Protein AF-A0A5Z9WH76-F1 (afdb_monomer_lite)

Sequence (345 aa):
FTERAANAKYTGLRFVENKIQRGVVRAPIQKGSNYKTIESIENTDFIYQKSNQKVLELGPAGNDGLYRATGFDKETYGYYKPSGEGFYRKQASYPPLSSEAPNTIKYGDRELVLTKEPGSETYRATYSDSGKDSAMTFYRSSDGRFYQASGLKGGGLIRHIDKPYSELREGDAGYDEELLDITDDSPLLEDILASLSEDLYPTSEENVQSIYKKYQSGDAAAGETEVVLCRGTIGPQAENIVSFKTAGGIEGGDVEVLPVSAEIAQEQVRSRRIVPEYTTDLSVADRFSREHYLIIVKVKVRYLTRGSVSESGWVMPKNTPVDPVGIIDRTYGKAENTGQANASK

Organism: NCBI:txid192955

Structure (mmCIF, N/CA/C/O backbone):
data_AF-A0A5Z9WH76-F1
#
_entry.id   AF-A0A5Z9WH76-F1
#
loop_
_atom_site.group_PDB
_atom_site.id
_atom_site.type_symbol
_atom_site.label_atom_id
_atom_site.label_alt_id
_atom_site.label_comp_id
_atom_site.label_asym_id
_atom_site.label_entity_id
_atom_site.label_seq_id
_atom_site.pdbx_PDB_ins_code
_atom_site.Cartn_x
_atom_site.Cartn_y
_atom_site.Cartn_z
_atom_site.occupancy
_atom_site.B_iso_or_equiv
_atom_site.auth_seq_id
_atom_site.auth_comp_id
_atom_site.auth_asym_id
_atom_site.auth_atom_id
_atom_site.pdbx_PDB_model_num
ATOM 1 N N . PHE A 1 1 ? -42.889 -10.546 -16.012 1.00 36.84 1 PHE A N 1
ATOM 2 C CA . PHE A 1 1 ? -43.965 -9.684 -15.463 1.00 36.84 1 PHE A CA 1
ATOM 3 C C . PHE A 1 1 ? -44.826 -10.399 -14.408 1.00 36.84 1 PHE A C 1
ATOM 5 O O . PHE A 1 1 ? -45.621 -9.743 -13.753 1.00 36.84 1 PHE A O 1
ATOM 12 N N . THR A 1 2 ? -44.609 -11.688 -14.144 1.00 32.75 2 THR A N 1
ATOM 13 C CA . THR A 1 2 ? -44.311 -12.247 -12.802 1.00 32.75 2 THR A CA 1
ATOM 14 C C . THR A 1 2 ? -42.907 -11.758 -12.376 1.00 32.75 2 THR A C 1
ATOM 16 O O . THR A 1 2 ? -42.081 -11.610 -13.273 1.00 32.75 2 THR A O 1
ATOM 19 N N . GLU A 1 3 ? -42.522 -11.365 -11.155 1.00 41.47 3 GLU A N 1
ATOM 20 C CA . GLU A 1 3 ? -43.130 -11.206 -9.823 1.00 41.47 3 GLU A CA 1
ATOM 21 C C . GLU A 1 3 ? -42.806 -9.789 -9.282 1.00 41.47 3 GLU A C 1
ATOM 23 O O . GLU A 1 3 ? -41.711 -9.258 -9.480 1.00 41.47 3 GLU A O 1
ATOM 28 N N . ARG A 1 4 ? -43.753 -9.133 -8.595 1.00 47.50 4 ARG A N 1
ATOM 29 C CA . ARG A 1 4 ? -43.623 -7.725 -8.148 1.00 47.50 4 ARG A CA 1
ATOM 30 C C . ARG A 1 4 ? -42.482 -7.467 -7.147 1.00 47.50 4 ARG A C 1
ATOM 32 O O . ARG A 1 4 ? -41.992 -6.342 -7.091 1.00 47.50 4 ARG A O 1
ATOM 39 N N . ALA A 1 5 ? -42.074 -8.468 -6.366 1.00 49.75 5 ALA A N 1
ATOM 40 C CA . ALA A 1 5 ? -41.087 -8.304 -5.296 1.00 49.75 5 ALA A CA 1
ATOM 41 C C . ALA A 1 5 ? -39.656 -8.133 -5.829 1.00 49.75 5 ALA A C 1
ATOM 43 O O . ALA A 1 5 ? -38.961 -7.216 -5.392 1.00 49.75 5 ALA A O 1
ATOM 44 N N . ALA A 1 6 ? -39.248 -8.941 -6.815 1.00 54.91 6 ALA A N 1
ATOM 45 C CA . ALA A 1 6 ? -37.952 -8.809 -7.475 1.00 54.91 6 ALA A CA 1
ATOM 46 C C . ALA A 1 6 ? -37.804 -7.407 -8.069 1.00 54.91 6 ALA A C 1
ATOM 48 O O . ALA A 1 6 ? -36.920 -6.647 -7.685 1.00 54.91 6 ALA A O 1
ATOM 49 N N . ASN A 1 7 ? -38.750 -7.002 -8.917 1.00 66.88 7 ASN A N 1
ATOM 50 C CA . ASN A 1 7 ? -38.672 -5.733 -9.639 1.00 66.88 7 ASN A CA 1
ATOM 51 C C . ASN A 1 7 ? -38.592 -4.513 -8.699 1.00 66.88 7 ASN A C 1
ATOM 53 O O . ASN A 1 7 ? -37.854 -3.563 -8.967 1.00 66.88 7 ASN A O 1
ATOM 57 N N . ALA A 1 8 ? -39.299 -4.552 -7.564 1.00 69.25 8 ALA A N 1
ATOM 58 C CA . ALA A 1 8 ? -39.218 -3.514 -6.540 1.00 69.25 8 ALA A CA 1
ATOM 59 C C . ALA A 1 8 ? -37.857 -3.498 -5.822 1.00 69.25 8 ALA A C 1
ATOM 61 O O . ALA A 1 8 ? -37.306 -2.418 -5.612 1.00 69.25 8 ALA A O 1
ATOM 62 N N . LYS A 1 9 ? -37.280 -4.663 -5.498 1.00 74.38 9 LYS A N 1
ATOM 63 C CA . LYS A 1 9 ? -35.950 -4.758 -4.871 1.00 74.38 9 LYS A CA 1
ATOM 64 C C . LYS A 1 9 ? -34.825 -4.321 -5.817 1.00 74.38 9 LYS A C 1
ATOM 66 O O . LYS A 1 9 ? -33.990 -3.516 -5.415 1.00 74.38 9 LYS A O 1
ATOM 71 N N . TYR A 1 10 ? -34.858 -4.734 -7.086 1.00 79.56 10 TYR A N 1
ATOM 72 C CA . TYR A 1 10 ? -33.926 -4.256 -8.121 1.00 79.56 10 TYR A CA 1
ATOM 73 C C . TYR A 1 10 ? -34.039 -2.733 -8.328 1.00 79.56 10 TYR A C 1
ATOM 75 O O . TYR A 1 10 ? -33.031 -2.032 -8.427 1.00 79.56 10 TYR A O 1
ATOM 83 N N . THR A 1 11 ? -35.264 -2.192 -8.324 1.00 82.00 11 THR A N 1
ATOM 84 C CA . THR A 1 11 ? -35.496 -0.736 -8.365 1.00 82.00 11 THR A CA 1
ATOM 85 C C . THR A 1 11 ? -34.949 -0.043 -7.112 1.00 82.00 11 THR A C 1
ATOM 87 O O . THR A 1 11 ? -34.341 1.023 -7.209 1.00 82.00 11 THR A O 1
ATOM 90 N N . GLY A 1 12 ? -35.106 -0.667 -5.942 1.00 83.00 12 GLY A N 1
ATOM 91 C CA . GLY A 1 12 ? -34.529 -0.212 -4.679 1.00 83.00 12 GLY A CA 1
ATOM 92 C C . GLY A 1 12 ? -33.003 -0.135 -4.730 1.00 83.00 12 GLY A C 1
ATOM 93 O O . GLY A 1 12 ? -32.441 0.895 -4.366 1.00 83.00 12 GLY A O 1
ATOM 94 N N . LEU A 1 13 ? -32.334 -1.160 -5.262 1.00 87.50 13 LEU A N 1
ATOM 95 C CA . LEU A 1 13 ? -30.877 -1.178 -5.425 1.00 87.50 13 LEU A CA 1
ATOM 96 C C . LEU A 1 13 ? -30.374 -0.095 -6.390 1.00 87.50 13 LEU A C 1
ATOM 98 O O . LEU A 1 13 ? -29.386 0.571 -6.086 1.00 87.50 13 LEU A O 1
ATOM 102 N N . ARG A 1 14 ? -31.084 0.170 -7.497 1.00 84.94 14 ARG A N 1
ATOM 103 C CA . ARG A 1 14 ? -30.784 1.319 -8.378 1.00 84.94 14 ARG A CA 1
ATOM 104 C C . ARG A 1 14 ? -30.894 2.655 -7.646 1.00 84.94 14 ARG A C 1
ATOM 106 O O . ARG A 1 14 ? -30.097 3.563 -7.872 1.00 84.94 14 ARG A O 1
ATOM 113 N N . PHE A 1 15 ? -31.880 2.787 -6.763 1.00 85.88 15 PHE A N 1
ATOM 114 C CA . PHE A 1 15 ? -32.057 3.997 -5.967 1.00 85.88 15 PHE A CA 1
ATOM 115 C C . PHE A 1 15 ? -30.967 4.147 -4.896 1.00 85.88 15 PHE A C 1
ATOM 117 O O . PHE A 1 15 ? -30.503 5.260 -4.651 1.00 85.88 15 PHE A O 1
ATOM 124 N N . VAL A 1 16 ? -30.524 3.038 -4.295 1.00 83.94 16 VAL A N 1
ATOM 125 C CA . VAL A 1 16 ? -29.368 2.998 -3.387 1.00 83.94 16 VAL A CA 1
ATOM 126 C C . VAL A 1 16 ? -28.098 3.420 -4.123 1.00 83.94 16 VAL A C 1
ATOM 128 O O . VAL A 1 16 ? -27.428 4.335 -3.652 1.00 83.94 16 VAL A O 1
ATOM 131 N N . GLU A 1 17 ? -27.813 2.847 -5.298 1.00 87.44 17 GLU A N 1
ATOM 132 C CA . GLU A 1 17 ? -26.684 3.253 -6.148 1.00 87.44 17 GLU A CA 1
ATOM 133 C C . GLU A 1 17 ? -26.716 4.765 -6.421 1.00 87.44 17 GLU A C 1
ATOM 135 O O . GLU A 1 17 ? -25.751 5.471 -6.130 1.00 87.44 17 GLU A O 1
ATOM 140 N N . ASN A 1 18 ? -27.857 5.286 -6.884 1.00 86.44 18 ASN A N 1
ATOM 141 C CA . ASN A 1 18 ? -28.010 6.705 -7.197 1.00 86.44 18 ASN A CA 1
ATOM 142 C C . ASN A 1 18 ? -27.815 7.612 -5.974 1.00 86.44 18 ASN A C 1
ATOM 144 O O . ASN A 1 18 ? -27.187 8.667 -6.069 1.00 86.44 18 ASN A O 1
ATOM 148 N N . LYS A 1 19 ? -28.346 7.220 -4.812 1.00 84.62 19 LYS A N 1
ATOM 149 C CA . LYS A 1 19 ? -28.168 7.989 -3.580 1.00 84.62 19 LYS A CA 1
ATOM 150 C C . LYS A 1 19 ? -26.726 7.955 -3.082 1.00 84.62 19 LYS A C 1
ATOM 152 O O . LYS A 1 19 ? -26.280 8.964 -2.543 1.00 84.62 19 LYS A O 1
ATOM 157 N N . ILE A 1 20 ? -26.005 6.848 -3.258 1.00 82.81 20 ILE A N 1
ATOM 158 C CA . ILE A 1 20 ? -24.578 6.779 -2.921 1.00 82.81 20 ILE A CA 1
ATOM 159 C C . ILE A 1 20 ? -23.771 7.681 -3.862 1.00 82.81 20 ILE A C 1
ATOM 161 O O . ILE A 1 20 ? -22.991 8.498 -3.382 1.00 82.81 20 ILE A O 1
ATOM 165 N N . GLN A 1 21 ? -24.013 7.609 -5.176 1.00 82.12 21 GLN A N 1
ATOM 166 C CA . GLN A 1 21 ? -23.361 8.469 -6.180 1.00 82.12 21 GLN A CA 1
ATOM 167 C C . GLN A 1 21 ? -23.599 9.963 -5.913 1.00 82.12 21 GLN A C 1
ATOM 169 O O . GLN A 1 21 ? -22.716 10.791 -6.108 1.00 82.12 21 GLN A O 1
ATOM 174 N N . ARG A 1 22 ? -24.792 10.320 -5.423 1.00 83.06 22 ARG A N 1
ATOM 175 C CA . ARG A 1 22 ? -25.147 11.695 -5.032 1.00 83.06 22 ARG A CA 1
ATOM 176 C C . ARG A 1 22 ? -24.672 12.086 -3.627 1.00 83.06 22 ARG A C 1
ATOM 178 O O . ARG A 1 22 ? -25.003 13.175 -3.169 1.00 83.06 22 ARG A O 1
ATOM 185 N N . GLY A 1 23 ? -23.968 11.204 -2.916 1.00 78.44 23 GLY A N 1
ATOM 186 C CA . GLY A 1 23 ? -23.488 11.446 -1.551 1.00 78.44 23 GLY A CA 1
ATOM 187 C C . GLY A 1 23 ? -24.590 11.526 -0.485 1.00 78.44 23 GLY A C 1
ATOM 188 O O . GLY A 1 23 ? -24.329 11.950 0.636 1.00 78.44 23 GLY A O 1
ATOM 189 N N . VAL A 1 24 ? -25.820 11.117 -0.810 1.00 85.88 24 VAL A N 1
ATOM 190 C CA . VAL A 1 24 ? -26.989 11.159 0.090 1.00 85.88 24 VAL A CA 1
ATOM 191 C C . VAL A 1 24 ? -26.923 10.051 1.144 1.00 85.88 24 VAL A C 1
ATOM 193 O O . VAL A 1 24 ? -27.379 10.236 2.269 1.00 85.88 24 VAL A O 1
ATOM 196 N N . VAL A 1 25 ? -26.353 8.894 0.798 1.00 81.56 25 VAL A N 1
ATOM 197 C CA . VAL A 1 25 ? -26.021 7.822 1.750 1.00 81.56 25 VAL A CA 1
ATOM 198 C C . VAL A 1 25 ? -24.583 7.365 1.560 1.00 81.56 25 VAL A C 1
ATOM 200 O O . VAL A 1 25 ? -24.027 7.440 0.467 1.00 81.56 25 VAL A O 1
ATOM 203 N N . ARG A 1 26 ? -23.969 6.883 2.644 1.00 80.25 26 ARG A N 1
ATOM 204 C CA . ARG A 1 26 ? -22.596 6.376 2.610 1.00 80.25 26 ARG A CA 1
ATOM 205 C C . ARG A 1 26 ? -22.522 5.072 1.822 1.00 80.25 26 ARG A C 1
ATOM 207 O O . ARG A 1 26 ? -23.373 4.199 1.978 1.00 80.25 26 ARG A O 1
ATOM 214 N N . ALA A 1 27 ? -21.464 4.938 1.028 1.00 76.25 27 ALA A N 1
ATOM 215 C CA . ALA A 1 27 ? -21.129 3.686 0.368 1.00 76.25 27 ALA A CA 1
ATOM 216 C C . ALA A 1 27 ? -20.897 2.561 1.400 1.00 76.25 27 ALA A C 1
ATOM 218 O O . ALA A 1 27 ? -20.295 2.821 2.449 1.00 76.25 27 ALA A O 1
ATOM 219 N N . PRO A 1 28 ? -21.315 1.319 1.097 1.00 76.56 28 PRO A N 1
ATOM 220 C CA . PRO A 1 28 ? -20.954 0.135 1.867 1.00 76.56 28 PRO A CA 1
ATOM 221 C C . PRO A 1 28 ? -19.442 0.030 2.091 1.00 76.56 28 PRO A C 1
ATOM 223 O O . PRO A 1 28 ? -18.638 0.370 1.221 1.00 76.56 28 PRO A O 1
ATOM 226 N N . ILE A 1 29 ? -19.059 -0.439 3.280 1.00 62.47 29 ILE A N 1
ATOM 227 C CA . ILE A 1 29 ? -17.654 -0.592 3.666 1.00 62.47 29 ILE A CA 1
ATOM 228 C C . ILE A 1 29 ? -17.015 -1.680 2.792 1.00 62.47 29 ILE A C 1
ATOM 230 O O . ILE A 1 29 ? -17.465 -2.824 2.791 1.00 62.47 29 ILE A O 1
ATOM 234 N N . GLN A 1 30 ? -15.943 -1.322 2.086 1.00 57.19 30 GLN A N 1
ATOM 235 C CA . GLN A 1 30 ? -15.133 -2.224 1.268 1.00 57.19 30 GLN A CA 1
ATOM 236 C C . GLN A 1 30 ? -13.723 -2.313 1.866 1.00 57.19 30 GLN A C 1
ATOM 238 O O . GLN A 1 30 ? -13.102 -1.279 2.122 1.00 57.19 30 GLN A O 1
ATOM 243 N N . LYS A 1 31 ? -13.217 -3.535 2.082 1.00 53.94 31 LYS A N 1
ATOM 244 C CA . LYS A 1 31 ? -11.873 -3.794 2.627 1.00 53.94 31 LYS A CA 1
ATOM 245 C C . LYS A 1 31 ? -11.001 -4.445 1.551 1.00 53.94 31 LYS A C 1
ATOM 247 O O . LYS A 1 31 ? -11.070 -5.656 1.342 1.00 53.94 31 LYS A O 1
ATOM 252 N N . GLY A 1 32 ? -10.204 -3.645 0.842 1.00 58.19 32 GLY A N 1
ATOM 253 C CA . GLY A 1 32 ? -9.379 -4.126 -0.273 1.00 58.19 32 GLY A CA 1
ATOM 254 C C . GLY A 1 32 ? -10.223 -4.788 -1.370 1.00 58.19 32 GLY A C 1
ATOM 255 O O . GLY A 1 32 ? -11.191 -4.197 -1.858 1.00 58.19 32 GLY A O 1
ATOM 256 N N . SER A 1 33 ? -9.880 -6.027 -1.732 1.00 56.75 33 SER A N 1
ATOM 257 C CA . SER A 1 33 ? -10.633 -6.847 -2.694 1.00 56.75 33 SER A CA 1
ATOM 258 C C . SER A 1 33 ? -11.797 -7.633 -2.097 1.00 56.75 33 SER A C 1
ATOM 260 O O . SER A 1 33 ? -12.402 -8.403 -2.836 1.00 56.75 33 SER A O 1
ATOM 262 N N . ASN A 1 34 ? -12.130 -7.450 -0.815 1.00 60.50 34 ASN A N 1
ATOM 263 C CA . ASN A 1 34 ? -13.300 -8.068 -0.195 1.00 60.50 34 ASN A CA 1
ATOM 264 C C . ASN A 1 34 ? -14.500 -7.115 -0.223 1.00 60.50 34 ASN A C 1
ATOM 266 O O . ASN A 1 34 ? -14.454 -5.990 0.288 1.00 60.50 34 ASN A O 1
ATOM 270 N N . TYR A 1 35 ? -15.586 -7.609 -0.799 1.00 75.44 35 TYR A N 1
ATOM 271 C CA . TYR A 1 35 ? -16.838 -6.910 -1.022 1.00 75.44 35 TYR A CA 1
ATOM 272 C C . TYR A 1 35 ? -17.921 -7.620 -0.228 1.00 75.44 35 TYR A C 1
ATOM 274 O O . TYR A 1 35 ? -18.215 -8.787 -0.480 1.00 75.44 35 TYR A O 1
ATOM 282 N N . LYS A 1 36 ? -18.504 -6.925 0.748 1.00 82.81 36 LYS A N 1
ATOM 283 C CA . LYS A 1 36 ? -19.618 -7.475 1.517 1.00 82.81 36 LYS A CA 1
ATOM 284 C C . LYS A 1 36 ? -20.866 -7.538 0.639 1.00 82.81 36 LYS A C 1
ATOM 286 O O . LYS A 1 36 ? -21.137 -6.584 -0.095 1.00 82.81 36 LYS A O 1
ATOM 291 N N . THR A 1 37 ? -21.628 -8.621 0.751 1.00 87.31 37 THR A N 1
ATOM 292 C CA . THR A 1 37 ? -22.962 -8.696 0.153 1.00 87.31 37 THR A CA 1
ATOM 293 C C . THR A 1 37 ? -23.849 -7.620 0.775 1.00 87.31 37 THR A C 1
ATOM 295 O O . THR A 1 37 ? -23.970 -7.530 1.998 1.00 87.31 37 THR A O 1
ATOM 298 N N . ILE A 1 38 ? -24.417 -6.756 -0.063 1.00 88.75 38 ILE A N 1
ATOM 299 C CA . ILE A 1 38 ? -25.274 -5.646 0.374 1.00 88.75 38 ILE A CA 1
ATOM 300 C C . ILE A 1 38 ? -26.751 -6.040 0.384 1.00 88.75 38 ILE A C 1
ATOM 302 O O . ILE A 1 38 ? -27.528 -5.438 1.116 1.00 88.75 38 ILE A O 1
ATOM 306 N N . GLU A 1 39 ? -27.123 -7.025 -0.435 1.00 89.62 39 GLU A N 1
ATOM 307 C CA . GLU A 1 39 ? -28.465 -7.592 -0.539 1.00 89.62 39 GLU A CA 1
ATOM 308 C C . GLU A 1 39 ? -28.392 -8.927 -1.294 1.00 89.62 39 GLU A C 1
ATOM 310 O O . GLU A 1 39 ? -27.510 -9.105 -2.140 1.00 89.62 39 GLU A O 1
ATOM 315 N N . SER A 1 40 ? -29.346 -9.821 -1.036 1.00 87.75 40 SER A N 1
ATOM 316 C CA . SER A 1 40 ? -29.520 -11.070 -1.787 1.00 87.75 40 SER A CA 1
ATOM 317 C C . SER A 1 40 ? -30.965 -11.175 -2.282 1.00 87.75 40 SER A C 1
ATOM 319 O O . SER A 1 40 ? -31.925 -11.099 -1.507 1.00 87.75 40 SER A O 1
ATOM 321 N N . ILE A 1 41 ? -31.150 -11.353 -3.590 1.00 85.25 41 ILE A N 1
ATOM 322 C CA . ILE A 1 41 ? -32.469 -11.474 -4.227 1.00 85.25 41 ILE A CA 1
ATOM 323 C C . ILE A 1 41 ? -32.494 -12.791 -4.991 1.00 85.25 41 ILE A C 1
ATOM 325 O O . ILE A 1 41 ? -31.698 -12.977 -5.898 1.00 85.25 41 ILE A O 1
ATOM 329 N N . GLU A 1 42 ? -33.408 -13.699 -4.637 1.00 83.81 42 GLU A N 1
ATOM 330 C CA . GLU A 1 42 ? -33.619 -14.959 -5.378 1.00 83.81 42 GLU A CA 1
ATOM 331 C C . GLU A 1 42 ? -32.342 -15.809 -5.537 1.00 83.81 42 GLU A C 1
ATOM 333 O O . GLU A 1 42 ? -32.128 -16.447 -6.562 1.00 83.81 42 GLU A O 1
ATOM 338 N N . ASN A 1 43 ? -31.508 -15.848 -4.490 1.00 81.88 43 ASN A N 1
ATOM 339 C CA . ASN A 1 43 ? -30.193 -16.511 -4.461 1.00 81.88 43 ASN A CA 1
ATOM 340 C C . ASN A 1 43 ? -29.115 -15.862 -5.346 1.00 81.88 43 ASN A C 1
ATOM 342 O O . ASN A 1 43 ? -28.060 -16.457 -5.558 1.00 81.88 43 ASN A O 1
ATOM 346 N N . THR A 1 44 ? -29.357 -14.644 -5.820 1.00 85.88 44 THR A N 1
ATOM 347 C CA . THR A 1 44 ? -28.352 -13.802 -6.463 1.00 85.88 44 THR A CA 1
ATOM 348 C C . THR A 1 44 ? -27.877 -12.744 -5.478 1.00 85.88 44 THR A C 1
ATOM 350 O O . THR A 1 44 ? -28.680 -11.979 -4.935 1.00 85.88 44 THR A O 1
ATOM 353 N N . ASP A 1 45 ? -26.569 -12.698 -5.251 1.00 90.44 45 ASP A N 1
ATOM 354 C CA . ASP A 1 45 ? -25.948 -11.736 -4.348 1.00 90.44 45 ASP A CA 1
ATOM 355 C C . ASP A 1 45 ? -25.574 -10.447 -5.077 1.00 90.44 45 ASP A C 1
ATOM 357 O O . ASP A 1 45 ? -25.149 -10.454 -6.236 1.00 90.44 45 ASP A O 1
ATOM 361 N N . PHE A 1 46 ? -25.695 -9.329 -4.366 1.00 92.62 46 PHE A N 1
ATOM 362 C CA . PHE A 1 46 ? -25.318 -8.010 -4.851 1.00 92.62 46 PHE A CA 1
ATOM 363 C C . PHE A 1 46 ? -24.207 -7.434 -3.989 1.00 92.62 46 PHE A C 1
ATOM 365 O O . PHE A 1 46 ? -24.239 -7.530 -2.762 1.00 92.62 46 PHE A O 1
ATOM 372 N N . ILE A 1 47 ? -23.247 -6.772 -4.625 1.00 90.56 47 ILE A N 1
ATOM 373 C CA . ILE A 1 47 ? -22.170 -6.041 -3.948 1.00 90.56 47 ILE A CA 1
ATOM 374 C C . ILE A 1 47 ? -22.128 -4.592 -4.428 1.00 90.56 47 ILE A C 1
ATOM 376 O O . ILE A 1 47 ? -22.608 -4.276 -5.514 1.00 90.56 47 ILE A O 1
ATOM 380 N N . TYR A 1 48 ? -21.516 -3.704 -3.646 1.00 88.50 48 TYR A N 1
ATOM 381 C CA . TYR A 1 48 ? -21.188 -2.353 -4.103 1.00 88.50 48 TYR A CA 1
ATOM 382 C C . TYR A 1 48 ? -19.691 -2.237 -4.389 1.00 88.50 48 TYR A C 1
ATOM 384 O O . TYR A 1 48 ? -18.870 -2.467 -3.500 1.00 88.50 48 TYR A O 1
ATOM 392 N N . GLN A 1 49 ? -19.331 -1.854 -5.613 1.00 80.94 49 GLN A N 1
ATOM 393 C CA . GLN A 1 49 ? -17.949 -1.620 -6.016 1.00 80.94 49 GLN A CA 1
ATOM 394 C C . GLN A 1 49 ? -17.650 -0.123 -6.006 1.00 80.94 49 GLN A C 1
ATOM 396 O O . GLN A 1 49 ? -18.101 0.628 -6.874 1.00 80.94 49 GLN A O 1
ATOM 401 N N . LYS A 1 50 ? -16.849 0.312 -5.028 1.00 74.31 50 LYS A N 1
ATOM 402 C CA . LYS A 1 50 ? -16.594 1.737 -4.789 1.00 74.31 50 LYS A CA 1
ATOM 403 C C . LYS A 1 50 ? -15.861 2.428 -5.942 1.00 74.31 50 LYS A C 1
ATOM 405 O O . LYS A 1 50 ? -16.174 3.578 -6.217 1.00 74.31 50 LYS A O 1
ATOM 410 N N . SER A 1 51 ? -14.944 1.735 -6.622 1.00 65.25 51 SER A N 1
ATOM 411 C CA . SER A 1 51 ? -14.142 2.301 -7.722 1.00 65.25 51 SER A CA 1
ATOM 412 C C . SER A 1 51 ? -14.996 2.760 -8.903 1.00 65.25 51 SER A C 1
ATOM 414 O O . SER A 1 51 ? -14.791 3.845 -9.426 1.00 65.25 51 SER A O 1
ATOM 416 N N . ASN A 1 52 ? -15.993 1.958 -9.279 1.00 71.75 52 ASN A N 1
ATOM 417 C CA . ASN A 1 52 ? -16.898 2.271 -10.386 1.00 71.75 52 ASN A CA 1
ATOM 418 C C . ASN A 1 52 ? -18.202 2.927 -9.915 1.00 71.75 52 ASN A C 1
ATOM 420 O O . ASN A 1 52 ? -19.015 3.344 -10.732 1.00 71.75 52 ASN A O 1
ATOM 424 N N . GLN A 1 53 ? -18.398 3.027 -8.596 1.00 80.12 53 GLN A N 1
ATOM 425 C CA . GLN A 1 53 ? -19.621 3.511 -7.957 1.00 80.12 53 GLN A CA 1
ATOM 426 C C . GLN A 1 53 ? -20.878 2.763 -8.427 1.00 80.12 53 GLN A C 1
ATOM 428 O O . GLN A 1 53 ? -21.912 3.372 -8.714 1.00 80.12 53 GLN A O 1
ATOM 433 N N . LYS A 1 54 ? -20.776 1.433 -8.525 1.00 86.19 54 LYS A N 1
ATOM 434 C CA . LYS A 1 54 ? -21.832 0.556 -9.048 1.00 86.19 54 LYS A CA 1
ATOM 435 C C . LYS A 1 54 ? -22.280 -0.468 -8.021 1.00 86.19 54 LYS A C 1
ATOM 437 O O . LYS A 1 54 ? -21.457 -1.030 -7.295 1.00 86.19 54 LYS A O 1
ATOM 442 N N . VAL A 1 55 ? -23.575 -0.756 -8.015 1.00 91.06 55 VAL A N 1
ATOM 443 C CA . VAL A 1 55 ? -24.115 -2.005 -7.483 1.00 91.06 55 VAL A CA 1
ATOM 444 C C . VAL A 1 55 ? -23.990 -3.065 -8.571 1.00 91.06 55 VAL A C 1
ATOM 446 O O . VAL A 1 55 ? -24.373 -2.839 -9.718 1.00 91.06 55 VAL A O 1
ATOM 449 N N . LEU A 1 56 ? -23.432 -4.213 -8.207 1.00 89.62 56 LEU A N 1
ATOM 450 C CA . LEU A 1 56 ? -23.138 -5.297 -9.129 1.00 89.62 56 LEU A CA 1
ATOM 451 C C . LEU A 1 56 ? -23.875 -6.562 -8.715 1.00 89.62 56 LEU A C 1
ATOM 453 O O . LEU A 1 56 ? -23.801 -6.973 -7.558 1.00 89.62 56 LEU A O 1
ATOM 457 N N . GLU A 1 57 ? -24.536 -7.175 -9.686 1.00 92.81 57 GLU A N 1
ATOM 458 C CA . GLU A 1 57 ? -25.161 -8.489 -9.593 1.00 92.81 57 GLU A CA 1
ATOM 459 C C . GLU A 1 57 ? -24.111 -9.583 -9.798 1.00 92.81 57 GLU A C 1
ATOM 461 O O . GLU A 1 57 ? -23.371 -9.542 -10.787 1.00 92.81 57 GLU A O 1
ATOM 466 N N . LEU A 1 58 ? -24.043 -10.560 -8.893 1.00 88.81 58 LEU A N 1
ATOM 467 C CA . LEU A 1 58 ? -23.093 -11.668 -8.968 1.00 88.81 58 LEU A CA 1
ATOM 468 C C . LEU A 1 58 ? -23.765 -12.933 -9.498 1.00 88.81 58 LEU A C 1
ATOM 470 O O . LEU A 1 58 ? -24.383 -13.692 -8.756 1.00 88.81 58 LEU A O 1
ATOM 474 N N . GLY A 1 59 ? -23.589 -13.184 -10.795 1.00 82.38 59 GLY A N 1
ATOM 475 C CA . GLY A 1 59 ? -24.068 -14.400 -11.455 1.00 82.38 59 GLY A CA 1
ATOM 476 C C . GLY A 1 59 ? -22.957 -15.444 -11.609 1.00 82.38 59 GLY A C 1
ATOM 477 O O . GLY A 1 59 ? -21.818 -15.064 -11.883 1.00 82.38 59 GLY A O 1
ATOM 478 N N . PRO A 1 60 ? -23.235 -16.754 -11.491 1.00 76.75 60 PRO A N 1
ATOM 479 C CA . PRO A 1 60 ? -22.223 -17.790 -11.687 1.00 76.75 60 PRO A CA 1
ATOM 480 C C . PRO A 1 60 ? -21.614 -17.730 -13.098 1.00 76.75 60 PRO A C 1
ATOM 482 O O . PRO A 1 60 ? -22.299 -17.502 -14.099 1.00 76.75 60 PRO A O 1
ATOM 485 N N . ALA A 1 61 ? -20.302 -17.936 -13.178 1.00 60.06 61 ALA A N 1
ATOM 486 C CA . ALA A 1 61 ? -19.504 -17.865 -14.394 1.00 60.06 61 ALA A CA 1
ATOM 487 C C . ALA A 1 61 ? -18.646 -19.130 -14.533 1.00 60.06 61 ALA A C 1
ATOM 489 O O . ALA A 1 61 ? -17.478 -19.149 -14.162 1.00 60.06 61 ALA A O 1
ATOM 490 N N . GLY A 1 62 ? -19.236 -20.192 -15.084 1.00 56.53 62 GLY A N 1
ATOM 491 C CA . GLY A 1 62 ? -18.586 -21.500 -15.198 1.00 56.53 62 GLY A CA 1
ATOM 492 C C . GLY A 1 62 ? -18.717 -22.347 -13.927 1.00 56.53 62 GLY A C 1
ATOM 493 O O . GLY A 1 62 ? -19.579 -22.092 -13.089 1.00 56.53 62 GLY A O 1
ATOM 494 N N . ASN A 1 63 ? -17.873 -23.378 -13.802 1.00 49.28 63 ASN A N 1
ATOM 495 C CA . ASN A 1 63 ? -18.038 -24.447 -12.803 1.00 49.28 63 ASN A CA 1
ATOM 496 C C . ASN A 1 63 ? -17.047 -24.386 -11.620 1.00 49.28 63 ASN A C 1
ATOM 498 O O . ASN A 1 63 ? -17.099 -25.248 -10.749 1.00 49.28 63 ASN A O 1
ATOM 502 N N . ASP A 1 64 ? -16.141 -23.403 -11.551 1.00 53.19 64 ASP A N 1
ATOM 503 C CA . ASP A 1 64 ? -15.078 -23.322 -10.526 1.00 53.19 64 ASP A CA 1
ATOM 504 C C . ASP A 1 64 ? -15.439 -22.438 -9.312 1.00 53.19 64 ASP A C 1
ATOM 506 O O . ASP A 1 64 ? -14.549 -21.969 -8.589 1.00 53.19 64 ASP A O 1
ATOM 510 N N . GLY A 1 65 ? -16.733 -22.177 -9.099 1.00 60.56 65 GLY A N 1
ATOM 511 C CA . GLY A 1 65 ? -17.226 -21.280 -8.045 1.00 60.56 65 GLY A CA 1
ATOM 512 C C . GLY A 1 65 ? -16.934 -19.799 -8.310 1.00 60.56 65 GLY A C 1
ATOM 513 O O . GLY A 1 65 ? -16.865 -19.010 -7.369 1.00 60.56 65 GLY A O 1
ATOM 514 N N . LEU A 1 66 ? -16.702 -19.431 -9.572 1.00 57.81 66 LEU A N 1
ATOM 515 C CA . LEU A 1 66 ? -16.501 -18.061 -10.035 1.00 57.81 66 LEU A CA 1
ATOM 516 C C . LEU A 1 66 ? -17.841 -17.375 -10.315 1.00 57.81 66 LEU A C 1
ATOM 518 O O . LEU A 1 66 ? -18.762 -17.982 -10.856 1.00 57.81 66 LEU A O 1
ATOM 522 N N . TYR A 1 67 ? -17.913 -16.090 -9.998 1.00 74.81 67 TYR A N 1
ATOM 523 C CA . TYR A 1 67 ? -19.063 -15.225 -10.219 1.00 74.81 67 TYR A CA 1
ATOM 524 C C . TYR A 1 67 ? -18.650 -14.044 -11.099 1.00 74.81 67 TYR A C 1
ATOM 526 O O . TYR A 1 67 ? -17.617 -13.418 -10.864 1.00 74.81 67 TYR A O 1
ATOM 534 N N . ARG A 1 68 ? -19.437 -13.732 -12.126 1.00 75.06 68 ARG A N 1
ATOM 535 C CA . ARG A 1 68 ? -19.310 -12.529 -12.954 1.00 75.06 68 ARG A CA 1
ATOM 536 C C . ARG A 1 68 ? -20.146 -11.418 -12.334 1.00 75.06 68 ARG A C 1
ATOM 538 O O . ARG A 1 68 ? -21.329 -11.620 -12.072 1.00 75.06 68 ARG A O 1
ATOM 545 N N . ALA A 1 69 ? -19.538 -10.252 -12.153 1.00 77.94 69 ALA A N 1
ATOM 546 C CA . ALA A 1 69 ? -20.217 -9.075 -11.637 1.00 77.94 69 ALA A CA 1
ATOM 547 C C . ALA A 1 69 ? -20.735 -8.196 -12.777 1.00 77.94 69 ALA A C 1
ATOM 549 O O . ALA A 1 69 ? -19.941 -7.716 -13.589 1.00 77.94 69 ALA A O 1
ATOM 550 N N . THR A 1 70 ? -22.048 -7.985 -12.828 1.00 78.50 70 THR A N 1
ATOM 551 C CA . THR A 1 70 ? -22.720 -7.242 -13.905 1.00 78.50 70 THR A CA 1
ATOM 552 C C . THR A 1 70 ? -23.443 -6.023 -13.337 1.00 78.50 70 THR A C 1
ATOM 554 O O . THR A 1 70 ? -24.134 -6.131 -12.326 1.00 78.50 70 THR A O 1
ATOM 557 N N . GLY A 1 71 ? -23.265 -4.857 -13.958 1.00 78.06 71 GLY A N 1
ATOM 558 C CA . GLY A 1 71 ? -23.954 -3.625 -13.570 1.00 78.06 71 GLY A CA 1
ATOM 559 C C . GLY A 1 71 ? -25.369 -3.529 -14.146 1.00 78.06 71 GLY A C 1
ATOM 560 O O . GLY A 1 71 ? -25.770 -4.291 -15.027 1.00 78.06 71 GLY A O 1
ATOM 561 N N . PHE A 1 72 ? -26.145 -2.541 -13.694 1.00 82.12 72 PHE A N 1
ATOM 562 C CA . PHE A 1 72 ? -27.492 -2.280 -14.228 1.00 82.12 72 PHE A CA 1
ATOM 563 C C . PHE A 1 72 ? -27.522 -1.785 -15.681 1.00 82.12 72 PHE A C 1
ATOM 565 O O . PHE A 1 72 ? -28.576 -1.837 -16.322 1.00 82.12 72 PHE A O 1
ATOM 572 N N . ASP A 1 73 ? -26.389 -1.292 -16.167 1.00 76.12 73 ASP A N 1
ATOM 573 C CA . ASP A 1 73 ? -26.094 -0.967 -17.567 1.00 76.12 73 ASP A CA 1
ATOM 574 C C . ASP A 1 73 ? -25.801 -2.210 -18.419 1.00 76.12 73 ASP A C 1
ATOM 576 O O . ASP A 1 73 ? -25.718 -2.091 -19.637 1.00 76.12 73 ASP A O 1
ATOM 580 N N . LYS A 1 74 ? -25.754 -3.396 -17.798 1.00 73.94 74 LYS A N 1
ATOM 581 C CA . LYS A 1 74 ? -25.428 -4.697 -18.399 1.00 73.94 74 LYS A CA 1
ATOM 582 C C . LYS A 1 74 ? -23.952 -4.872 -18.766 1.00 73.94 74 LYS A C 1
ATOM 584 O O . LYS A 1 74 ? -23.614 -5.864 -19.409 1.00 73.94 74 LYS A O 1
ATOM 589 N N . GLU A 1 75 ? -23.081 -3.974 -18.314 1.00 63.25 75 GLU A N 1
ATOM 590 C CA . GLU A 1 75 ? -21.635 -4.109 -18.482 1.00 63.25 75 GLU A CA 1
ATOM 591 C C . GLU A 1 75 ? -21.027 -5.028 -17.413 1.00 63.25 75 GLU A C 1
ATOM 593 O O . GLU A 1 75 ? -21.570 -5.196 -16.315 1.00 63.25 75 GLU A O 1
ATOM 598 N N . THR A 1 76 ? -19.886 -5.648 -17.732 1.00 68.88 76 THR A N 1
ATOM 599 C CA . THR A 1 76 ? -19.162 -6.537 -16.808 1.00 68.88 76 THR A CA 1
ATOM 600 C C . THR A 1 76 ? -18.071 -5.779 -16.056 1.00 68.88 76 THR A C 1
ATOM 602 O O . THR A 1 76 ? -17.185 -5.185 -16.661 1.00 68.88 76 THR A O 1
ATOM 605 N N . TYR A 1 77 ? -18.078 -5.882 -14.727 1.00 62.47 77 TYR A N 1
ATOM 606 C CA . TYR A 1 77 ? -17.196 -5.127 -13.823 1.00 62.47 77 TYR A CA 1
ATOM 607 C C . TYR A 1 77 ? -16.190 -5.999 -13.056 1.00 62.47 77 TYR A C 1
ATOM 609 O O . TYR A 1 77 ? -15.552 -5.559 -12.092 1.00 62.47 77 TYR A O 1
ATOM 617 N N . GLY A 1 78 ? -16.016 -7.242 -13.506 1.00 65.81 78 GLY A N 1
ATOM 618 C CA . GLY A 1 78 ? -14.990 -8.165 -13.034 1.00 65.81 78 GLY A CA 1
ATOM 619 C C . GLY A 1 78 ? -15.537 -9.525 -12.620 1.00 65.81 78 GLY A C 1
ATOM 620 O O . GLY A 1 78 ? -16.717 -9.832 -12.792 1.00 65.81 78 GLY A O 1
ATOM 621 N N . TYR A 1 79 ? -14.643 -10.338 -12.058 1.00 68.06 79 TYR A N 1
ATOM 622 C CA . TYR A 1 79 ? -14.943 -11.687 -11.597 1.00 68.06 79 TYR A CA 1
ATOM 623 C C . TYR A 1 79 ? -14.570 -11.868 -10.130 1.00 68.06 79 TYR A C 1
ATOM 625 O O . TYR A 1 79 ? -13.599 -11.292 -9.636 1.00 68.06 79 TYR A O 1
ATOM 633 N N . TYR A 1 80 ? -15.362 -12.672 -9.439 1.00 71.00 80 TYR A N 1
ATOM 634 C CA . TYR A 1 80 ? -15.414 -12.744 -7.990 1.00 71.00 80 TYR A CA 1
ATOM 635 C C . TYR A 1 80 ? -15.546 -14.190 -7.533 1.00 71.00 80 TYR A C 1
ATOM 637 O O . TYR A 1 80 ? -16.037 -15.044 -8.268 1.00 71.00 80 TYR A O 1
ATOM 645 N N . LYS A 1 81 ? -15.116 -14.474 -6.312 1.00 67.31 81 LYS A N 1
ATOM 646 C CA . LYS A 1 81 ? -15.326 -15.762 -5.657 1.00 67.31 81 LYS A CA 1
ATOM 647 C C . LYS A 1 81 ? -15.862 -15.539 -4.241 1.00 67.31 81 LYS A C 1
ATOM 649 O O . LYS A 1 81 ? -15.524 -14.520 -3.638 1.00 67.31 81 LYS A O 1
ATOM 654 N N . PRO A 1 82 ? -16.681 -16.453 -3.704 1.00 65.31 82 PRO A N 1
ATOM 655 C CA . PRO A 1 82 ? -17.167 -16.344 -2.334 1.00 65.31 82 PRO A CA 1
ATOM 656 C C . PRO A 1 82 ? -16.011 -16.314 -1.324 1.00 65.31 82 PRO A C 1
ATOM 658 O O . PRO A 1 82 ? -15.036 -17.054 -1.467 1.00 65.31 82 PRO A O 1
ATOM 661 N N . SER A 1 83 ? -16.113 -15.459 -0.310 1.00 58.44 83 SER A N 1
ATOM 662 C CA . SER A 1 83 ? -15.200 -15.401 0.838 1.00 58.44 83 SER A CA 1
ATOM 663 C C . SER A 1 83 ? -15.925 -14.815 2.047 1.00 58.44 83 SER A C 1
ATOM 665 O O . SER A 1 83 ? -16.372 -13.667 2.020 1.00 58.44 83 SER A O 1
ATOM 667 N N . GLY A 1 84 ? -16.041 -15.606 3.118 1.00 69.31 84 GLY A N 1
ATOM 668 C CA . GLY A 1 84 ? -16.756 -15.208 4.333 1.00 69.31 84 GLY A CA 1
ATOM 669 C C . GLY A 1 84 ? -18.203 -14.787 4.048 1.00 69.31 84 GLY A C 1
ATOM 670 O O . GLY A 1 84 ? -18.942 -15.513 3.394 1.00 69.31 84 GLY A O 1
ATOM 671 N N . GLU A 1 85 ? -18.589 -13.599 4.526 1.00 66.44 85 GLU A N 1
ATOM 672 C CA . GLU A 1 85 ? -19.922 -12.991 4.325 1.00 66.44 85 GLU A CA 1
ATOM 673 C C . GLU A 1 85 ? -20.073 -12.231 2.988 1.00 66.44 85 GLU A C 1
ATOM 675 O O . GLU A 1 85 ? -20.939 -11.363 2.848 1.00 66.44 85 GLU A O 1
ATOM 680 N N . GLY A 1 86 ? -19.192 -12.459 2.017 1.00 76.69 86 GLY A N 1
ATOM 681 C CA . GLY A 1 86 ? -19.226 -11.730 0.757 1.00 76.69 86 GLY A CA 1
ATOM 682 C C . GLY A 1 86 ? -18.340 -12.352 -0.307 1.00 76.69 86 GLY A C 1
ATOM 683 O O . GLY A 1 86 ? -18.250 -13.572 -0.439 1.00 76.69 86 GLY A O 1
ATOM 684 N N . PHE A 1 87 ? -17.691 -11.500 -1.091 1.00 73.31 87 PHE A N 1
ATOM 685 C CA . PHE A 1 87 ? -16.959 -11.909 -2.277 1.00 73.31 87 PHE A CA 1
ATOM 686 C C . PHE A 1 87 ? -15.593 -11.255 -2.339 1.00 73.31 87 PHE A C 1
ATOM 688 O O . PHE A 1 87 ? -15.454 -10.059 -2.090 1.00 73.31 87 PHE A O 1
ATOM 695 N N . TYR A 1 88 ? -14.588 -12.023 -2.744 1.00 66.12 88 TYR A N 1
ATOM 696 C CA . TYR A 1 88 ? -13.290 -11.482 -3.106 1.00 66.12 88 TYR A CA 1
ATOM 697 C C . TYR A 1 88 ? -13.158 -11.385 -4.624 1.00 66.12 88 TYR A C 1
ATOM 699 O O . TYR A 1 88 ? -13.578 -12.285 -5.355 1.00 66.12 88 TYR A O 1
ATOM 707 N N . ARG A 1 89 ? -12.582 -10.293 -5.127 1.00 63.84 89 ARG A N 1
ATOM 708 C CA . ARG A 1 89 ? -12.348 -10.125 -6.568 1.00 63.84 89 ARG A CA 1
ATOM 709 C C . ARG A 1 89 ? -11.142 -10.972 -6.999 1.00 63.84 89 ARG A C 1
ATOM 711 O O . ARG A 1 89 ? -10.061 -10.853 -6.428 1.00 63.84 89 ARG A O 1
ATOM 718 N N . LYS A 1 90 ? -11.329 -11.849 -7.990 1.00 56.75 90 LYS A N 1
ATOM 719 C CA . LYS A 1 90 ? -10.286 -12.741 -8.527 1.00 56.75 90 LYS A CA 1
ATOM 720 C C . LYS A 1 90 ? -9.480 -11.987 -9.591 1.00 56.75 90 LYS A C 1
ATOM 722 O O . LYS A 1 90 ? -10.071 -11.400 -10.499 1.00 56.75 90 LYS A O 1
ATOM 727 N N . GLN A 1 91 ? -8.147 -12.028 -9.498 1.00 56.19 91 GLN A N 1
ATOM 728 C CA . GLN A 1 91 ? -7.254 -11.607 -10.587 1.00 56.19 91 GLN A CA 1
ATOM 729 C C . GLN A 1 91 ? -7.570 -12.444 -11.826 1.00 56.19 91 GLN A C 1
ATOM 731 O O . GLN A 1 91 ? -7.731 -13.664 -11.727 1.00 56.19 91 GLN A O 1
ATOM 736 N N . ALA A 1 92 ? -7.714 -11.787 -12.978 1.00 59.78 92 ALA A N 1
ATOM 737 C CA . ALA A 1 92 ? -7.921 -12.491 -14.233 1.00 59.78 92 ALA A CA 1
ATOM 738 C C . ALA A 1 92 ? -6.749 -13.460 -14.431 1.00 59.78 92 ALA A C 1
ATOM 740 O O . ALA A 1 92 ? -5.586 -13.056 -14.368 1.00 59.78 92 ALA A O 1
ATOM 741 N N . SER A 1 93 ? -7.072 -14.747 -14.571 1.00 66.44 93 SER A N 1
ATOM 742 C CA . SER A 1 93 ? -6.076 -15.792 -14.748 1.00 66.44 93 SER A CA 1
ATOM 743 C C . SER A 1 93 ? -6.095 -16.263 -16.183 1.00 66.44 93 SER A C 1
ATOM 745 O O . SER A 1 93 ? -7.134 -16.657 -16.721 1.00 66.44 93 SER A O 1
ATOM 747 N N . TYR A 1 94 ? -4.924 -16.256 -16.785 1.00 80.50 94 TYR A N 1
ATOM 748 C CA . TYR A 1 94 ? -4.741 -16.530 -18.188 1.00 80.50 94 TYR A CA 1
ATOM 749 C C . TYR A 1 94 ? -4.003 -17.861 -18.319 1.00 80.50 94 TYR A C 1
ATOM 751 O O . TYR A 1 94 ? -2.888 -17.996 -17.805 1.00 80.50 94 TYR A O 1
ATOM 759 N N . PRO A 1 95 ? -4.632 -18.886 -18.921 1.00 85.00 95 PRO A N 1
ATOM 760 C CA . PRO A 1 95 ? -3.902 -20.095 -19.255 1.00 85.00 95 PRO A CA 1
ATOM 761 C C . PRO A 1 95 ? -2.868 -19.773 -20.343 1.00 85.00 95 PRO A C 1
ATOM 763 O O . PRO A 1 95 ? -3.117 -18.880 -21.161 1.00 85.00 95 PRO A O 1
ATOM 766 N N . PRO A 1 96 ? -1.754 -20.517 -20.397 1.00 89.56 96 PRO A N 1
ATOM 767 C CA . PRO A 1 96 ? -0.908 -20.519 -21.578 1.00 89.56 96 PRO A CA 1
ATOM 768 C C . PRO A 1 96 ? -1.721 -20.855 -22.830 1.00 89.56 96 PRO A C 1
ATOM 770 O O . PRO A 1 96 ? -2.651 -21.664 -22.773 1.00 89.56 96 PRO A O 1
ATOM 773 N N . LEU A 1 97 ? -1.360 -20.242 -23.953 1.00 89.69 97 LEU A N 1
ATOM 774 C CA . LEU A 1 97 ? -2.025 -20.428 -25.238 1.00 89.69 97 LEU A CA 1
ATOM 775 C C . LEU A 1 97 ? -1.969 -21.896 -25.688 1.00 89.69 97 LEU A C 1
ATOM 777 O O . LEU A 1 97 ? -2.964 -22.428 -26.176 1.00 89.69 97 LEU A O 1
ATOM 781 N N . SER A 1 98 ? -0.825 -22.554 -25.482 1.00 88.19 98 SER A N 1
ATOM 782 C CA . SER A 1 98 ? -0.647 -23.993 -25.691 1.00 88.19 98 SER A CA 1
ATOM 783 C C . SER A 1 98 ? 0.563 -24.534 -24.916 1.00 88.19 98 SER A C 1
ATOM 785 O O . SER A 1 98 ? 1.303 -23.776 -24.283 1.00 88.19 98 SER A O 1
ATOM 787 N N . SER A 1 99 ? 0.784 -25.851 -24.976 1.00 82.06 99 SER A N 1
ATOM 788 C CA . SER A 1 99 ? 2.002 -26.503 -24.472 1.00 82.06 99 SER A CA 1
ATOM 789 C C . SER A 1 99 ? 3.272 -26.029 -25.183 1.00 82.06 99 SER A C 1
ATOM 791 O O . SER A 1 99 ? 4.330 -25.955 -24.562 1.00 82.06 99 SER A O 1
ATOM 793 N N . GLU A 1 100 ? 3.169 -25.692 -26.468 1.00 86.81 100 GLU A N 1
ATOM 794 C CA . GLU A 1 100 ? 4.273 -25.231 -27.318 1.00 86.81 100 GLU A CA 1
ATOM 795 C C . GLU A 1 100 ? 4.551 -23.728 -27.147 1.00 86.81 100 GLU A C 1
ATOM 797 O O . GLU A 1 100 ? 5.666 -23.278 -27.408 1.00 86.81 100 GLU A O 1
ATOM 802 N N . ALA A 1 101 ? 3.568 -22.959 -26.662 1.00 84.94 101 ALA A N 1
ATOM 803 C CA . ALA A 1 101 ? 3.676 -21.530 -26.361 1.00 84.94 101 ALA A CA 1
ATOM 804 C C . ALA A 1 101 ? 3.361 -21.238 -24.875 1.00 84.94 101 ALA A C 1
ATOM 806 O O . ALA A 1 101 ? 2.390 -20.540 -24.559 1.00 84.94 101 ALA A O 1
ATOM 807 N N . PRO A 1 102 ? 4.182 -21.743 -23.930 1.00 87.19 102 PRO A N 1
ATOM 808 C CA . PRO A 1 102 ? 3.855 -21.759 -22.505 1.00 87.19 102 PRO A CA 1
ATOM 809 C C . PRO A 1 102 ? 3.887 -20.383 -21.829 1.00 87.19 102 PRO A C 1
ATOM 811 O O . PRO A 1 102 ? 3.480 -20.285 -20.677 1.00 87.19 102 PRO A O 1
ATOM 814 N N . ASN A 1 103 ? 4.384 -19.349 -22.515 1.00 93.31 103 ASN A N 1
ATOM 815 C CA . ASN A 1 103 ? 4.483 -17.972 -22.022 1.00 93.31 103 ASN A CA 1
ATOM 816 C C . ASN A 1 103 ? 3.671 -16.984 -22.877 1.00 93.31 103 ASN A C 1
ATOM 818 O O . ASN A 1 103 ? 3.861 -15.778 -22.769 1.00 93.31 103 ASN A O 1
ATOM 822 N N . THR A 1 104 ? 2.780 -17.475 -23.736 1.00 94.81 104 THR A N 1
ATOM 823 C CA . THR A 1 104 ? 1.852 -16.627 -24.490 1.00 94.81 104 THR A CA 1
ATOM 824 C C . THR A 1 104 ? 0.466 -16.777 -23.893 1.00 94.81 104 THR A C 1
ATOM 826 O O . THR A 1 104 ? 0.061 -17.889 -23.559 1.00 94.81 104 THR A O 1
ATOM 829 N N . ILE A 1 105 ? -0.271 -15.680 -23.753 1.00 92.94 105 ILE A N 1
ATOM 830 C CA . ILE A 1 105 ? -1.643 -15.694 -23.243 1.00 92.94 105 ILE A CA 1
ATOM 831 C C . ILE A 1 105 ? -2.581 -14.927 -24.168 1.00 92.94 105 ILE A C 1
ATOM 833 O O . ILE A 1 105 ? -2.176 -13.975 -24.831 1.00 92.94 105 ILE A O 1
ATOM 837 N N . LYS A 1 106 ? -3.863 -15.298 -24.163 1.00 88.56 106 LYS A N 1
ATOM 838 C CA . LYS A 1 106 ? -4.913 -14.505 -24.807 1.00 88.56 106 LYS A CA 1
ATOM 839 C C . LYS A 1 106 ? -5.440 -13.445 -23.836 1.00 88.56 106 LYS A C 1
ATOM 841 O O . LYS A 1 106 ? -5.913 -13.792 -22.756 1.00 88.56 106 LYS A O 1
ATOM 846 N N . TYR A 1 107 ? -5.378 -12.175 -24.221 1.00 76.19 107 TYR A N 1
ATOM 847 C CA . TYR A 1 107 ? -5.836 -11.021 -23.448 1.00 76.19 107 TYR A CA 1
ATOM 848 C C . TYR A 1 107 ? -6.830 -10.202 -24.284 1.00 76.19 107 TYR A C 1
ATOM 850 O O . TYR A 1 107 ? -6.453 -9.459 -25.193 1.00 76.19 107 TYR A O 1
ATOM 858 N N . GLY A 1 108 ? -8.125 -10.386 -24.008 1.00 75.62 108 GLY A N 1
ATOM 859 C CA . GLY A 1 108 ? -9.194 -9.902 -24.887 1.00 75.62 108 GLY A CA 1
ATOM 860 C C . GLY A 1 108 ? -9.113 -10.565 -26.267 1.00 75.62 108 GLY A C 1
ATOM 861 O O . GLY A 1 108 ? -9.017 -11.790 -26.368 1.00 75.62 108 GLY A O 1
ATOM 862 N N . ASP A 1 109 ? -9.105 -9.746 -27.317 1.00 79.88 109 ASP A N 1
ATOM 863 C CA . ASP A 1 109 ? -8.984 -10.198 -28.711 1.00 79.88 109 ASP A CA 1
ATOM 864 C C . ASP A 1 109 ? -7.532 -10.277 -29.208 1.00 79.88 109 ASP A C 1
ATOM 866 O O . ASP A 1 109 ? -7.294 -10.580 -30.376 1.00 79.88 109 ASP A O 1
ATOM 870 N N . ARG A 1 110 ? -6.550 -10.010 -28.337 1.00 85.56 110 ARG A N 1
ATOM 871 C CA . ARG A 1 110 ? -5.121 -9.982 -28.680 1.00 85.56 110 ARG A CA 1
ATOM 872 C C . ARG A 1 110 ? -4.341 -11.019 -27.881 1.00 85.56 110 ARG A C 1
ATOM 874 O O . ARG A 1 110 ? -4.817 -11.551 -26.879 1.00 85.56 110 ARG A O 1
ATOM 881 N N . GLU A 1 111 ? -3.124 -11.301 -28.323 1.00 94.00 111 GLU A N 1
ATOM 882 C CA . GLU A 1 111 ? -2.200 -12.207 -27.640 1.00 94.00 111 GLU A CA 1
ATOM 883 C C . GLU A 1 111 ? -1.031 -11.423 -27.042 1.00 94.00 111 GLU A C 1
ATOM 885 O O . GLU A 1 111 ? -0.451 -10.558 -27.706 1.00 94.00 111 GLU A O 1
ATOM 890 N N . LEU A 1 112 ? -0.682 -11.740 -25.795 1.00 92.06 112 LEU A N 1
ATOM 891 C CA . LEU A 1 112 ? 0.465 -11.184 -25.086 1.00 92.06 112 LEU A CA 1
ATOM 892 C C . LEU A 1 112 ? 1.555 -12.244 -24.946 1.00 92.06 112 LEU A C 1
ATOM 894 O O . LEU A 1 112 ? 1.271 -13.373 -24.546 1.00 92.06 112 LEU A O 1
ATOM 898 N N . VAL A 1 113 ? 2.798 -11.859 -25.216 1.00 96.06 113 VAL A N 1
ATOM 899 C CA . VAL A 1 113 ? 3.995 -12.650 -24.926 1.00 96.06 113 VAL A CA 1
ATOM 900 C C . VAL A 1 113 ? 4.565 -12.186 -23.590 1.00 96.06 113 VAL A C 1
ATOM 902 O O . VAL A 1 113 ? 4.800 -10.996 -23.385 1.00 96.06 113 VAL A O 1
ATOM 905 N N . LEU A 1 114 ? 4.766 -13.126 -22.671 1.00 93.88 114 LEU A N 1
ATOM 906 C CA . LEU A 1 114 ? 5.198 -12.872 -21.301 1.00 93.88 114 LEU A CA 1
ATOM 907 C C . LEU A 1 114 ? 6.682 -13.214 -21.141 1.00 93.88 114 LEU A C 1
ATOM 909 O O . LEU A 1 114 ? 7.082 -14.375 -21.225 1.00 93.88 114 LEU A O 1
ATOM 913 N N . THR A 1 115 ? 7.508 -12.208 -20.871 1.00 93.19 115 THR A N 1
ATOM 914 C CA . THR A 1 115 ? 8.957 -12.372 -20.685 1.00 93.19 115 THR A CA 1
ATOM 915 C C . THR A 1 115 ? 9.305 -12.245 -19.208 1.00 93.19 115 THR A C 1
ATOM 917 O O . THR A 1 115 ? 9.041 -11.199 -18.620 1.00 93.19 115 THR A O 1
ATOM 920 N N . LYS A 1 116 ? 9.891 -13.291 -18.601 1.00 83.88 116 LYS A N 1
ATOM 921 C CA . LYS A 1 116 ? 10.310 -13.255 -17.188 1.00 83.88 116 LYS A CA 1
ATOM 922 C C . LYS A 1 116 ? 11.365 -12.165 -16.989 1.00 83.88 116 LYS A C 1
ATOM 924 O O . LYS A 1 116 ? 12.336 -12.102 -17.743 1.00 83.88 116 LYS A O 1
ATOM 929 N N . GLU A 1 117 ? 11.174 -11.328 -15.980 1.00 69.31 117 GLU A N 1
ATOM 930 C CA . GLU A 1 117 ? 12.125 -10.276 -15.642 1.00 69.31 117 GLU A CA 1
ATOM 931 C C . GLU A 1 117 ? 13.341 -10.870 -14.909 1.00 69.31 117 GLU A C 1
ATOM 933 O O . GLU A 1 117 ? 13.175 -11.703 -14.009 1.00 69.31 117 GLU A O 1
ATOM 938 N N . PRO A 1 118 ? 14.578 -10.488 -15.279 1.00 69.25 118 PRO A N 1
ATOM 939 C CA . PRO A 1 118 ? 15.775 -10.977 -14.602 1.00 69.25 118 PRO A CA 1
ATOM 940 C C . PRO A 1 118 ? 15.740 -10.662 -13.102 1.00 69.25 118 PRO A C 1
ATOM 942 O O . PRO A 1 118 ? 15.5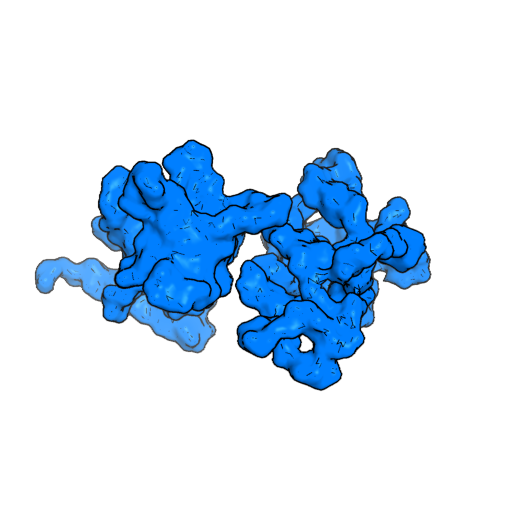40 -9.518 -12.711 1.00 69.25 118 PRO A O 1
ATOM 945 N N . GLY A 1 119 ? 15.942 -11.680 -12.259 1.00 49.78 119 GLY A N 1
ATOM 946 C CA . GLY A 1 119 ? 15.963 -11.514 -10.800 1.00 49.78 119 GLY A CA 1
ATOM 947 C C . GLY A 1 119 ? 14.595 -11.302 -10.135 1.00 49.78 119 GLY A C 1
ATOM 948 O O . GLY A 1 119 ? 14.563 -11.039 -8.938 1.00 49.78 119 GLY A O 1
ATOM 949 N N . SER A 1 120 ? 13.482 -11.446 -10.866 1.00 50.88 120 SER A N 1
ATOM 950 C CA . SER A 1 120 ? 12.120 -11.296 -10.336 1.00 50.88 120 SER A CA 1
ATOM 951 C C . SER A 1 120 ? 11.243 -12.521 -10.626 1.00 50.88 120 SER A C 1
ATOM 953 O O . SER A 1 120 ? 11.523 -13.305 -11.530 1.00 50.88 120 SER A O 1
ATOM 955 N N . GLU A 1 121 ? 10.144 -12.676 -9.884 1.00 52.22 121 GLU A N 1
ATOM 956 C CA . GLU A 1 121 ? 9.079 -13.656 -10.165 1.00 52.22 121 GLU A CA 1
ATOM 957 C C . GLU A 1 121 ? 7.993 -13.119 -11.114 1.00 52.22 121 GLU A C 1
ATOM 959 O O . GLU A 1 121 ? 6.998 -13.795 -11.400 1.00 52.22 121 GLU A O 1
ATOM 964 N N . THR A 1 122 ? 8.202 -11.911 -11.638 1.00 65.25 122 THR A N 1
ATOM 965 C CA . THR A 1 122 ? 7.304 -11.232 -12.571 1.00 65.25 122 THR A CA 1
ATOM 966 C C . THR A 1 122 ? 7.679 -11.454 -14.036 1.00 65.25 122 THR A C 1
ATOM 968 O O . THR A 1 122 ? 8.813 -11.771 -14.391 1.00 65.25 122 THR A O 1
ATOM 971 N N . TYR A 1 123 ? 6.683 -11.293 -14.903 1.00 84.38 123 TYR A N 1
ATOM 972 C CA . TYR A 1 123 ? 6.767 -11.392 -16.351 1.00 84.38 123 TYR A CA 1
ATOM 973 C C . TYR A 1 123 ? 6.200 -10.120 -16.971 1.00 84.38 123 TYR A C 1
ATOM 975 O O . TYR A 1 123 ? 5.044 -9.779 -16.719 1.00 84.38 123 TYR A O 1
ATOM 983 N N . ARG A 1 124 ? 6.978 -9.448 -17.814 1.00 82.94 124 ARG A N 1
ATOM 984 C CA . ARG A 1 124 ? 6.533 -8.288 -18.589 1.00 82.94 124 ARG A CA 1
ATOM 985 C C . ARG A 1 124 ? 5.783 -8.745 -19.833 1.00 82.94 124 ARG A C 1
ATOM 987 O O . ARG A 1 124 ? 6.217 -9.691 -20.494 1.00 82.94 124 ARG A O 1
ATOM 994 N N . ALA A 1 125 ? 4.678 -8.083 -20.151 1.00 86.44 125 ALA A N 1
ATOM 995 C CA . ALA A 1 125 ? 3.834 -8.452 -21.278 1.00 86.44 125 ALA A CA 1
ATOM 996 C C . ALA A 1 125 ? 3.999 -7.513 -22.476 1.00 86.44 125 ALA A C 1
ATOM 998 O O . ALA A 1 125 ? 3.823 -6.300 -22.363 1.00 86.44 125 ALA A O 1
ATOM 999 N N . THR A 1 126 ? 4.243 -8.084 -23.651 1.00 90.56 126 THR A N 1
ATOM 1000 C CA . THR A 1 126 ? 4.247 -7.371 -24.934 1.00 90.56 126 THR A CA 1
ATOM 1001 C C . THR A 1 126 ? 3.162 -7.920 -25.847 1.00 90.56 126 THR A C 1
ATOM 1003 O O . THR A 1 126 ? 2.857 -9.112 -25.825 1.00 90.56 126 THR A O 1
ATOM 1006 N N . TYR A 1 127 ? 2.557 -7.067 -26.667 1.00 86.06 127 TYR A N 1
ATOM 1007 C CA . TYR A 1 127 ? 1.597 -7.521 -27.667 1.00 86.06 127 TYR A CA 1
ATOM 1008 C C . TYR A 1 127 ? 2.307 -8.291 -28.782 1.00 86.06 127 TYR A C 1
ATOM 1010 O O . TYR A 1 127 ? 3.198 -7.759 -29.438 1.00 86.06 127 TYR A O 1
ATOM 1018 N N . SER A 1 128 ? 1.893 -9.533 -29.014 1.00 89.62 128 SER A N 1
ATOM 1019 C CA . SER A 1 128 ? 2.483 -10.438 -30.016 1.00 89.62 128 SER A CA 1
ATOM 1020 C C . SER A 1 128 ? 2.463 -9.886 -31.448 1.00 89.62 128 SER A C 1
ATOM 1022 O O . SER A 1 128 ? 3.395 -10.118 -32.210 1.00 89.62 128 SER A O 1
ATOM 1024 N N . ASP A 1 129 ? 1.417 -9.140 -31.807 1.00 84.69 129 ASP A N 1
ATOM 1025 C CA . ASP A 1 129 ? 1.168 -8.614 -33.154 1.00 84.69 129 ASP A CA 1
ATOM 1026 C C . ASP A 1 129 ? 2.067 -7.422 -33.533 1.00 84.69 129 ASP A C 1
ATOM 1028 O O . ASP A 1 129 ? 2.398 -7.220 -34.698 1.00 84.69 129 ASP A O 1
ATOM 1032 N N . SER A 1 130 ? 2.446 -6.614 -32.547 1.00 82.62 130 SER A N 1
ATOM 1033 C CA . SER A 1 130 ? 3.059 -5.291 -32.720 1.00 82.62 130 SER A CA 1
ATOM 1034 C C . SER A 1 130 ? 4.368 -5.133 -31.958 1.00 82.62 130 SER A C 1
ATOM 1036 O O . SER A 1 130 ? 5.068 -4.142 -32.150 1.00 82.62 130 SER A O 1
ATOM 1038 N N . GLY A 1 131 ? 4.679 -6.059 -31.053 1.00 82.69 131 GLY A N 1
ATOM 1039 C CA . GLY A 1 131 ? 5.840 -6.013 -30.167 1.00 82.69 131 GLY A CA 1
ATOM 1040 C C . GLY A 1 131 ? 5.801 -4.895 -29.120 1.00 82.69 131 GLY A C 1
ATOM 1041 O O . GLY A 1 131 ? 6.733 -4.782 -28.327 1.00 82.69 131 GLY A O 1
ATOM 1042 N N . LYS A 1 132 ? 4.748 -4.066 -29.098 1.00 79.00 132 LYS A N 1
ATOM 1043 C CA . LYS A 1 132 ? 4.613 -2.953 -28.154 1.00 79.00 132 LYS A CA 1
ATOM 1044 C C . LYS A 1 132 ? 4.434 -3.473 -26.733 1.00 79.00 132 LYS A C 1
ATOM 1046 O O . LYS A 1 132 ? 3.714 -4.448 -26.511 1.00 79.00 132 LYS A O 1
ATOM 1051 N N . ASP A 1 133 ? 5.051 -2.785 -25.780 1.00 72.81 133 ASP A N 1
ATOM 1052 C CA . ASP A 1 133 ? 4.813 -3.036 -24.365 1.00 72.81 133 ASP A CA 1
ATOM 1053 C C . ASP A 1 133 ? 3.349 -2.744 -24.011 1.00 72.81 133 ASP A C 1
ATOM 1055 O O . ASP A 1 133 ? 2.758 -1.770 -24.481 1.00 72.81 133 ASP A O 1
ATOM 1059 N N . SER A 1 134 ? 2.757 -3.625 -23.213 1.00 72.44 134 SER A N 1
ATOM 1060 C CA . SER A 1 134 ? 1.408 -3.453 -22.676 1.00 72.44 134 SER A CA 1
ATOM 1061 C C . SER A 1 134 ? 1.382 -2.685 -21.352 1.00 72.44 134 SER A C 1
ATOM 1063 O O . SER A 1 134 ? 0.293 -2.379 -20.872 1.00 72.44 134 SER A O 1
ATOM 1065 N N . ALA A 1 135 ? 2.551 -2.403 -20.760 1.00 67.38 135 ALA A N 1
ATOM 1066 C CA . ALA A 1 135 ? 2.729 -1.876 -19.404 1.00 67.38 135 ALA A CA 1
ATOM 1067 C C . ALA A 1 135 ? 2.143 -2.788 -18.305 1.00 67.38 135 ALA A C 1
ATOM 1069 O O . ALA A 1 135 ? 1.958 -2.380 -17.159 1.00 67.38 135 ALA A O 1
ATOM 1070 N N . MET A 1 136 ? 1.845 -4.045 -18.645 1.00 70.75 136 MET A N 1
ATOM 1071 C CA . MET A 1 136 ? 1.294 -5.029 -17.726 1.00 70.75 136 MET A CA 1
ATOM 1072 C C . MET A 1 136 ? 2.367 -6.025 -17.302 1.00 70.75 136 MET A C 1
ATOM 1074 O O . MET A 1 136 ? 3.135 -6.543 -18.118 1.00 70.75 136 MET A O 1
ATOM 1078 N N . THR A 1 137 ? 2.356 -6.353 -16.017 1.00 70.31 137 THR A N 1
ATOM 1079 C CA . THR A 1 137 ? 3.198 -7.393 -15.426 1.00 70.31 137 THR A CA 1
ATOM 1080 C C . THR A 1 137 ? 2.333 -8.551 -14.960 1.00 70.31 137 THR A C 1
ATOM 1082 O O . THR A 1 137 ? 1.163 -8.372 -14.624 1.00 70.31 137 THR A O 1
ATOM 1085 N N . PHE A 1 138 ? 2.898 -9.752 -14.939 1.00 76.69 138 PHE A N 1
ATOM 1086 C CA . PHE A 1 138 ? 2.234 -10.987 -14.537 1.00 76.69 138 PHE A CA 1
ATOM 1087 C C . PHE A 1 138 ? 3.114 -11.786 -13.582 1.00 76.69 138 PHE A C 1
ATOM 1089 O O . PHE A 1 138 ? 4.328 -11.664 -13.635 1.00 76.69 138 PHE A O 1
ATOM 1096 N N . TYR A 1 139 ? 2.538 -12.652 -12.758 1.00 63.00 139 TYR A N 1
ATOM 1097 C CA . TYR A 1 139 ? 3.267 -13.734 -12.093 1.00 63.00 139 TYR A CA 1
ATOM 1098 C C . TYR A 1 139 ? 2.737 -15.086 -12.569 1.00 63.00 139 TYR A C 1
ATOM 1100 O O . TYR A 1 139 ? 1.598 -15.193 -13.039 1.00 63.00 139 TYR A O 1
ATOM 1108 N N . ARG A 1 140 ? 3.571 -16.122 -12.460 1.00 73.00 140 ARG A N 1
ATOM 1109 C CA . ARG A 1 140 ? 3.235 -17.488 -12.872 1.00 73.00 140 ARG A CA 1
ATOM 1110 C C . ARG A 1 140 ? 3.057 -18.381 -11.651 1.00 73.00 140 ARG A C 1
ATOM 1112 O O . ARG A 1 140 ? 3.939 -18.449 -10.801 1.00 73.00 140 ARG A O 1
ATOM 1119 N N . SER A 1 141 ? 1.929 -19.070 -11.563 1.00 49.62 141 SER A N 1
ATOM 1120 C CA . SER A 1 141 ? 1.656 -20.054 -10.510 1.00 49.62 141 SER A CA 1
ATOM 1121 C C . SER A 1 141 ? 2.291 -21.413 -10.812 1.00 49.62 141 SER A C 1
ATOM 1123 O O . SER A 1 141 ? 2.702 -21.707 -11.935 1.00 49.62 141 SER A O 1
ATOM 1125 N N . SER A 1 142 ? 2.312 -22.286 -9.803 1.00 45.09 142 SER A N 1
ATOM 1126 C CA . SER A 1 142 ? 2.819 -23.660 -9.912 1.00 45.09 142 SER A CA 1
ATOM 1127 C C . SER A 1 142 ? 2.029 -24.548 -10.882 1.00 45.09 142 SER A C 1
ATOM 1129 O O . SER A 1 142 ? 2.594 -25.490 -11.428 1.00 45.09 142 SER A O 1
ATOM 1131 N N . ASP A 1 143 ? 0.753 -24.241 -11.142 1.00 51.78 143 ASP A N 1
ATOM 1132 C CA . ASP A 1 143 ? -0.080 -24.905 -12.161 1.00 51.78 143 ASP A CA 1
ATOM 1133 C C . ASP A 1 143 ? 0.121 -24.328 -13.581 1.00 51.78 143 ASP A C 1
ATOM 1135 O O . ASP A 1 143 ? -0.554 -24.730 -14.528 1.00 51.78 143 ASP A O 1
ATOM 1139 N N . GLY A 1 144 ? 1.057 -23.384 -13.740 1.00 60.97 144 GLY A N 1
ATOM 1140 C CA . GLY A 1 144 ? 1.478 -22.830 -15.023 1.00 60.97 144 GLY A CA 1
ATOM 1141 C C . GLY A 1 144 ? 0.630 -21.674 -15.552 1.00 60.97 144 GLY A C 1
ATOM 1142 O O . GLY A 1 144 ? 0.946 -21.173 -16.632 1.00 60.97 144 GLY A O 1
ATOM 1143 N N . ARG A 1 145 ? -0.404 -21.229 -14.827 1.00 78.00 145 ARG A N 1
ATOM 1144 C CA . ARG A 1 145 ? -1.248 -20.086 -15.213 1.00 78.00 145 ARG A CA 1
ATOM 1145 C C . ARG A 1 145 ? -0.578 -18.747 -14.904 1.00 78.00 145 ARG A C 1
ATOM 1147 O O . ARG A 1 145 ? 0.217 -18.634 -13.973 1.00 78.00 145 ARG A O 1
ATOM 1154 N N . PHE A 1 146 ? -0.959 -17.717 -15.655 1.00 76.94 146 PHE A N 1
ATOM 1155 C CA . PHE A 1 146 ? -0.505 -16.348 -15.428 1.00 76.94 146 PHE A CA 1
ATOM 1156 C C . PHE A 1 146 ? -1.586 -15.492 -14.797 1.00 76.94 146 PHE A C 1
ATOM 1158 O O . PHE A 1 146 ? -2.761 -15.571 -15.157 1.00 76.94 146 PHE A O 1
ATOM 1165 N N . TYR A 1 147 ? -1.164 -14.638 -13.881 1.00 67.62 147 TYR A N 1
ATOM 1166 C CA . TYR A 1 147 ? -2.020 -13.704 -13.169 1.00 67.62 147 TYR A CA 1
ATOM 1167 C C . TYR A 1 147 ? -1.424 -12.323 -13.316 1.00 67.62 147 TYR A C 1
ATOM 1169 O O . TYR A 1 147 ? -0.233 -12.146 -13.079 1.00 67.62 147 TYR A O 1
ATOM 1177 N N . GLN A 1 148 ? -2.236 -11.355 -13.725 1.00 70.88 148 GLN A N 1
ATOM 1178 C CA . GLN A 1 148 ? -1.771 -9.982 -13.850 1.00 70.88 148 GLN A CA 1
ATOM 1179 C C . GLN A 1 148 ? -1.385 -9.451 -12.461 1.00 70.88 148 GLN A C 1
ATOM 1181 O O . GLN A 1 148 ? -2.187 -9.488 -11.526 1.00 70.88 148 GLN A O 1
ATOM 1186 N N . ALA A 1 149 ? -0.135 -9.016 -12.329 1.00 53.16 149 ALA A N 1
ATOM 1187 C CA . ALA A 1 149 ? 0.476 -8.533 -11.099 1.00 53.16 149 ALA A CA 1
ATOM 1188 C C . ALA A 1 149 ? -0.068 -7.153 -10.693 1.00 53.16 149 ALA A C 1
ATOM 1190 O O . ALA A 1 149 ? -0.176 -6.874 -9.503 1.00 53.16 149 ALA A O 1
ATOM 1191 N N . SER A 1 150 ? -0.481 -6.324 -11.659 1.00 43.53 150 SER A N 1
ATOM 1192 C CA . SER A 1 150 ? -1.131 -5.030 -11.422 1.00 43.53 150 SER A CA 1
ATOM 1193 C C . SER A 1 150 ? -2.647 -5.092 -11.671 1.00 43.53 150 SER A C 1
ATOM 1195 O O . SER A 1 150 ? -3.114 -5.734 -12.611 1.00 43.53 150 SER A O 1
ATOM 1197 N N . GLY A 1 151 ? -3.440 -4.431 -10.811 1.00 37.72 151 GLY A N 1
ATOM 1198 C CA . GLY A 1 151 ? -4.888 -4.237 -11.018 1.00 37.72 151 GLY A CA 1
ATOM 1199 C C . GLY A 1 151 ? -5.861 -4.775 -9.954 1.00 37.72 151 GLY A C 1
ATOM 1200 O O . GLY A 1 151 ? -7.068 -4.754 -10.205 1.00 37.72 151 GLY A O 1
ATOM 1201 N N . LEU A 1 152 ? -5.408 -5.213 -8.766 1.00 33.03 152 LEU A N 1
ATOM 1202 C CA . LEU A 1 152 ? -6.286 -5.569 -7.633 1.00 33.03 152 LEU A CA 1
ATOM 1203 C C . LEU A 1 152 ? -5.708 -5.157 -6.267 1.00 33.03 152 LEU A C 1
ATOM 1205 O O . LEU A 1 152 ? -4.666 -5.657 -5.861 1.00 33.03 152 LEU A O 1
ATOM 1209 N N . LYS A 1 153 ? -6.432 -4.297 -5.532 1.00 33.00 153 LYS A N 1
ATOM 1210 C CA . LYS A 1 153 ? -6.140 -3.932 -4.131 1.00 33.00 153 LYS A CA 1
ATOM 1211 C C . LYS A 1 153 ? -6.134 -5.156 -3.209 1.00 33.00 153 LYS A C 1
ATOM 1213 O O . LYS A 1 153 ? -7.113 -5.901 -3.194 1.00 33.00 153 LYS A O 1
ATOM 1218 N N . GLY A 1 154 ? -5.102 -5.333 -2.388 1.00 37.22 154 GLY A N 1
ATOM 1219 C CA . GLY A 1 154 ? -4.964 -6.429 -1.414 1.00 37.22 154 GLY A CA 1
ATOM 1220 C C . GLY A 1 154 ? -4.044 -7.592 -1.815 1.00 37.22 154 GLY A C 1
ATOM 1221 O O . GLY A 1 154 ? -4.151 -8.668 -1.230 1.00 37.22 154 GLY A O 1
ATOM 1222 N N . GLY A 1 155 ? -3.165 -7.407 -2.802 1.00 38.50 155 GLY A N 1
ATOM 1223 C CA . GLY A 1 155 ? -2.218 -8.422 -3.270 1.00 38.50 155 GLY A CA 1
ATOM 1224 C C . GLY A 1 155 ? -0.854 -8.344 -2.589 1.00 38.50 155 GLY A C 1
ATOM 1225 O O . GLY A 1 155 ? 0.080 -7.856 -3.203 1.00 38.50 155 GLY A O 1
ATOM 1226 N N . GLY A 1 156 ? -0.735 -8.855 -1.360 1.00 51.50 156 GLY A N 1
ATOM 1227 C CA . GLY A 1 156 ? 0.562 -9.046 -0.697 1.00 51.50 156 GLY A CA 1
ATOM 1228 C C . GLY A 1 156 ? 1.448 -7.793 -0.614 1.00 51.50 156 GLY A C 1
ATOM 1229 O O . GLY A 1 156 ? 1.002 -6.668 -0.822 1.00 51.50 156 GLY A O 1
ATOM 1230 N N . LEU A 1 157 ? 2.717 -8.001 -0.267 1.00 66.88 157 LEU A N 1
ATOM 1231 C CA . LEU A 1 157 ? 3.720 -6.941 -0.244 1.00 66.88 157 LEU A CA 1
ATOM 1232 C C . LEU A 1 157 ? 4.092 -6.548 -1.678 1.00 66.88 157 LEU A C 1
ATOM 1234 O O . LEU A 1 157 ? 4.614 -7.379 -2.425 1.00 66.88 157 LEU A O 1
ATOM 1238 N N . ILE A 1 158 ? 3.896 -5.282 -2.040 1.00 69.00 158 ILE A N 1
ATOM 1239 C CA . ILE A 1 158 ? 4.390 -4.734 -3.305 1.00 69.00 158 ILE A CA 1
ATOM 1240 C C . ILE A 1 158 ? 5.883 -4.438 -3.154 1.00 69.00 158 ILE A C 1
ATOM 1242 O O . ILE A 1 158 ? 6.283 -3.683 -2.271 1.00 69.00 158 ILE A O 1
ATOM 1246 N N . ARG A 1 159 ? 6.705 -5.034 -4.020 1.00 82.69 159 ARG A N 1
ATOM 1247 C CA . ARG A 1 159 ? 8.137 -4.739 -4.135 1.00 82.69 159 ARG A CA 1
ATOM 1248 C C . ARG A 1 159 ? 8.372 -3.983 -5.436 1.00 82.69 159 ARG A C 1
ATOM 1250 O O . ARG A 1 159 ? 7.972 -4.471 -6.491 1.00 82.69 159 ARG A O 1
ATOM 1257 N N . HIS A 1 160 ? 8.997 -2.815 -5.361 1.00 80.06 160 HIS A N 1
ATOM 1258 C CA . HIS A 1 160 ? 9.317 -2.001 -6.533 1.00 80.06 160 HIS A CA 1
ATOM 1259 C C . HIS A 1 160 ? 10.757 -1.490 -6.453 1.00 80.06 160 HIS A C 1
ATOM 1261 O O . HIS A 1 160 ? 11.250 -1.203 -5.365 1.00 80.06 160 HIS A O 1
ATOM 1267 N N . ILE A 1 161 ? 11.419 -1.397 -7.604 1.00 81.56 161 ILE A N 1
ATOM 1268 C CA . ILE A 1 161 ? 12.717 -0.737 -7.747 1.00 81.56 161 ILE A CA 1
ATOM 1269 C C . ILE A 1 161 ? 12.444 0.537 -8.528 1.00 81.56 161 ILE A C 1
ATOM 1271 O O . ILE A 1 161 ? 12.001 0.473 -9.677 1.00 81.56 161 ILE A O 1
ATOM 1275 N N . ASP A 1 162 ? 12.654 1.659 -7.860 1.00 85.12 162 ASP A N 1
ATOM 1276 C CA . ASP A 1 162 ? 12.421 2.985 -8.398 1.00 85.12 162 ASP A CA 1
ATOM 1277 C C . ASP A 1 162 ? 13.500 3.362 -9.416 1.00 85.12 162 ASP A C 1
ATOM 1279 O O . ASP A 1 162 ? 14.639 2.885 -9.355 1.00 85.12 162 ASP A O 1
ATOM 1283 N N . LYS A 1 163 ? 13.134 4.232 -10.353 1.00 84.94 163 LYS A N 1
ATOM 1284 C CA . LYS A 1 163 ? 14.031 4.726 -11.395 1.00 84.94 163 LYS A CA 1
ATOM 1285 C C . LYS A 1 163 ? 14.189 6.231 -11.262 1.00 84.94 163 LYS A C 1
ATOM 1287 O O . LYS A 1 163 ? 13.175 6.921 -11.153 1.00 84.94 163 LYS A O 1
ATOM 1292 N N . PRO A 1 164 ? 15.424 6.751 -11.309 1.00 90.88 164 PRO A N 1
ATOM 1293 C CA . PRO A 1 164 ? 15.614 8.187 -11.308 1.00 90.88 164 PRO A CA 1
ATOM 1294 C C . PRO A 1 164 ? 15.110 8.794 -12.623 1.00 90.88 164 PRO A C 1
ATOM 1296 O O . PRO A 1 164 ? 14.990 8.082 -13.626 1.00 90.88 164 PRO A O 1
ATOM 1299 N N . TYR A 1 165 ? 14.878 10.109 -12.643 1.00 88.75 165 TYR A N 1
ATOM 1300 C CA . TYR A 1 165 ? 14.459 10.827 -13.856 1.00 88.75 165 TYR A CA 1
ATOM 1301 C C . TYR A 1 165 ? 15.347 10.500 -15.064 1.00 88.75 165 TYR A C 1
ATOM 1303 O O . TYR A 1 165 ? 14.832 10.226 -16.145 1.00 88.75 165 TYR A O 1
ATOM 1311 N N . SER A 1 166 ? 16.665 10.401 -14.866 1.00 90.50 166 SER A N 1
ATOM 1312 C CA . SER A 1 166 ? 17.633 10.064 -15.918 1.00 90.50 166 SER A CA 1
ATOM 1313 C C . SER A 1 166 ? 17.431 8.709 -16.607 1.00 90.50 166 SER A C 1
ATOM 1315 O O . SER A 1 166 ? 18.031 8.452 -17.651 1.00 90.50 166 SER A O 1
ATOM 1317 N N . GLU A 1 167 ? 16.643 7.807 -16.021 1.00 87.06 167 GLU A N 1
ATOM 1318 C CA . GLU A 1 167 ? 16.331 6.494 -16.598 1.00 87.06 167 GLU A CA 1
ATOM 1319 C C . GLU A 1 167 ? 14.931 6.407 -17.221 1.00 87.06 167 GLU A C 1
ATOM 1321 O O . GLU A 1 167 ? 14.603 5.383 -17.841 1.00 87.06 167 GLU A O 1
ATOM 1326 N N . LEU A 1 168 ? 14.116 7.455 -17.077 1.00 78.94 168 LEU A N 1
ATOM 1327 C CA . LEU A 1 168 ? 12.788 7.525 -17.675 1.00 78.94 168 LEU A CA 1
ATOM 1328 C C . LEU A 1 168 ? 12.885 7.758 -19.184 1.00 78.94 168 LEU A C 1
ATOM 1330 O O . LEU A 1 168 ? 13.809 8.391 -19.698 1.00 78.94 168 LEU A O 1
ATOM 1334 N N . ARG A 1 169 ? 11.915 7.220 -19.918 1.00 80.50 169 ARG A N 1
ATOM 1335 C CA . ARG A 1 169 ? 11.798 7.342 -21.375 1.00 80.50 169 ARG A CA 1
ATOM 1336 C C . ARG A 1 169 ? 10.474 7.987 -21.738 1.00 80.50 169 ARG A C 1
ATOM 1338 O O . ARG A 1 169 ? 9.509 7.887 -20.989 1.00 80.50 169 ARG A O 1
ATOM 1345 N N . GLU A 1 170 ? 10.415 8.598 -22.918 1.00 67.56 170 GLU A N 1
ATOM 1346 C CA . GLU A 1 170 ? 9.181 9.189 -23.434 1.00 67.56 170 GLU A CA 1
ATOM 1347 C C . GLU A 1 170 ? 8.022 8.176 -23.362 1.00 67.56 170 GLU A C 1
ATOM 1349 O O . GLU A 1 170 ? 8.097 7.077 -23.923 1.00 67.56 170 GLU A O 1
ATOM 1354 N N . GLY A 1 171 ? 6.963 8.547 -22.638 1.00 65.75 171 GLY A N 1
ATOM 1355 C CA . GLY A 1 171 ? 5.803 7.696 -22.359 1.00 65.75 171 GLY A CA 1
ATOM 1356 C C . GLY A 1 171 ? 5.792 7.026 -20.978 1.00 65.75 171 GLY A C 1
ATOM 1357 O O . GLY A 1 171 ? 4.744 6.504 -20.593 1.00 65.75 171 GLY A O 1
ATOM 1358 N N . ASP A 1 172 ? 6.893 7.063 -20.222 1.00 64.06 172 ASP A N 1
ATOM 1359 C CA . ASP A 1 172 ? 6.908 6.673 -18.809 1.00 64.06 172 ASP A CA 1
ATOM 1360 C C . ASP A 1 172 ? 6.155 7.716 -17.955 1.00 64.06 172 ASP A C 1
ATOM 1362 O O . ASP A 1 172 ? 6.141 8.912 -18.257 1.00 64.06 172 ASP A O 1
ATOM 1366 N N . ALA A 1 173 ? 5.509 7.270 -16.873 1.00 62.94 173 ALA A N 1
ATOM 1367 C CA . ALA A 1 173 ? 4.856 8.175 -15.926 1.00 62.94 173 ALA A CA 1
ATOM 1368 C C . ALA A 1 173 ? 5.903 9.058 -15.222 1.00 62.94 173 ALA A C 1
ATOM 1370 O O . ALA A 1 173 ? 6.892 8.539 -14.707 1.00 62.94 173 ALA A O 1
ATOM 1371 N N . GLY A 1 174 ? 5.676 10.375 -15.210 1.00 67.44 174 GLY A N 1
ATOM 1372 C CA . GLY A 1 174 ? 6.622 11.358 -14.669 1.00 67.44 174 GLY A CA 1
ATOM 1373 C C . GLY A 1 174 ? 7.825 11.660 -15.576 1.00 67.44 174 GLY A C 1
ATOM 1374 O O . GLY A 1 174 ? 8.773 12.299 -15.129 1.00 67.44 174 GLY A O 1
ATOM 1375 N N . TYR A 1 175 ? 7.823 11.203 -16.837 1.00 77.19 175 TYR A N 1
ATOM 1376 C CA . TYR A 1 175 ? 8.844 11.602 -17.809 1.00 77.19 175 TYR A CA 1
ATOM 1377 C C . TYR A 1 175 ? 8.773 13.109 -18.090 1.00 77.19 175 TYR A C 1
ATOM 1379 O O . TYR A 1 175 ? 7.751 13.607 -18.568 1.00 77.19 175 TYR A O 1
ATOM 1387 N N . ASP A 1 176 ? 9.892 13.791 -17.863 1.00 83.06 176 ASP A N 1
ATOM 1388 C CA . ASP A 1 176 ? 10.120 15.187 -18.223 1.00 83.06 176 ASP A CA 1
ATOM 1389 C C . ASP A 1 176 ? 11.522 15.314 -18.835 1.00 83.06 176 ASP A C 1
ATOM 1391 O O . ASP A 1 176 ? 12.517 14.926 -18.217 1.00 83.06 176 ASP A O 1
ATOM 1395 N N . GLU A 1 177 ? 11.597 15.832 -20.064 1.00 88.19 177 GLU A N 1
ATOM 1396 C CA . GLU A 1 177 ? 12.854 16.002 -20.802 1.00 88.19 177 GLU A CA 1
ATOM 1397 C C . GLU A 1 177 ? 13.821 16.950 -20.072 1.00 88.19 177 GLU A C 1
ATOM 1399 O O . GLU A 1 177 ? 15.038 16.777 -20.168 1.00 88.19 177 GLU A O 1
ATOM 1404 N N . GLU A 1 178 ? 13.299 17.904 -19.295 1.00 93.19 178 GLU A N 1
ATOM 1405 C CA . GLU A 1 178 ? 14.102 18.876 -18.545 1.00 93.19 178 GLU A CA 1
ATOM 1406 C C . GLU A 1 178 ? 14.754 18.285 -17.285 1.00 93.19 178 GLU A C 1
ATOM 1408 O O . GLU A 1 178 ? 15.654 18.909 -16.727 1.00 93.19 178 GLU A O 1
ATOM 1413 N N . LEU A 1 179 ? 14.331 17.093 -16.842 1.00 91.25 179 LEU A N 1
ATOM 1414 C CA . LEU A 1 179 ? 14.797 16.458 -15.600 1.00 91.25 179 LEU A CA 1
ATOM 1415 C C . LEU A 1 179 ? 15.716 15.247 -15.840 1.00 91.25 179 LEU A C 1
ATOM 1417 O O . LEU A 1 179 ? 16.171 14.617 -14.885 1.00 91.25 179 LEU A O 1
ATOM 1421 N N . LEU A 1 180 ? 16.014 14.899 -17.098 1.00 91.31 180 LEU A N 1
ATOM 1422 C CA . LEU A 1 180 ? 16.772 13.686 -17.454 1.00 91.31 180 LEU A CA 1
ATOM 1423 C C . LEU A 1 180 ? 18.246 13.689 -17.008 1.00 91.31 180 LEU A C 1
ATOM 1425 O O . LEU A 1 180 ? 18.924 12.667 -17.118 1.00 91.31 180 LEU A O 1
ATOM 1429 N N . ASP A 1 181 ? 18.778 14.803 -16.514 1.00 93.25 181 ASP A N 1
ATOM 1430 C CA . ASP A 1 181 ? 20.108 14.870 -15.902 1.00 93.25 181 ASP A CA 1
ATOM 1431 C C . ASP A 1 181 ? 20.102 14.522 -14.399 1.00 93.25 181 ASP A C 1
ATOM 1433 O O . ASP A 1 181 ? 21.166 14.292 -13.813 1.00 93.25 181 ASP A O 1
ATOM 1437 N N . ILE A 1 182 ? 18.923 14.412 -13.779 1.00 92.12 182 ILE A N 1
ATOM 1438 C CA . ILE A 1 182 ? 18.759 14.082 -12.362 1.00 92.12 182 ILE A CA 1
ATOM 1439 C C . ILE A 1 182 ? 18.852 12.562 -12.159 1.00 92.12 182 ILE A C 1
ATOM 1441 O O . ILE A 1 182 ? 18.007 11.789 -12.611 1.00 92.12 182 ILE A O 1
ATOM 1445 N N . THR A 1 183 ? 19.892 12.129 -11.440 1.00 91.44 183 THR A N 1
ATOM 1446 C CA . THR A 1 183 ? 20.228 10.701 -11.214 1.00 91.44 183 THR A CA 1
ATOM 1447 C C . THR A 1 183 ? 19.966 10.222 -9.786 1.00 91.44 183 THR A C 1
ATOM 1449 O O . THR A 1 183 ? 20.259 9.080 -9.424 1.00 91.44 183 THR A O 1
ATOM 1452 N N . ASP A 1 184 ? 19.531 11.124 -8.921 1.00 89.75 184 ASP A N 1
ATOM 1453 C CA . ASP A 1 184 ? 19.371 10.916 -7.488 1.00 89.75 184 ASP A CA 1
ATOM 1454 C C . ASP A 1 184 ? 17.958 11.261 -7.011 1.00 89.75 184 ASP A C 1
ATOM 1456 O O . ASP A 1 184 ? 17.718 11.233 -5.810 1.00 89.75 184 ASP A O 1
ATOM 1460 N N . ASP A 1 185 ? 17.026 11.545 -7.923 1.00 91.44 185 ASP A N 1
ATOM 1461 C CA . ASP A 1 185 ? 15.614 11.809 -7.642 1.00 91.44 185 ASP A CA 1
ATOM 1462 C C . ASP A 1 185 ? 14.696 11.135 -8.658 1.00 91.44 185 ASP A C 1
ATOM 1464 O O . ASP A 1 185 ? 15.131 10.817 -9.767 1.00 91.44 185 ASP A O 1
ATOM 1468 N N . SER A 1 186 ? 13.426 10.971 -8.297 1.00 90.06 186 SER A N 1
ATOM 1469 C CA . SER A 1 186 ? 12.414 10.341 -9.145 1.00 90.06 186 SER A CA 1
ATOM 1470 C C . SER A 1 186 ? 11.025 10.956 -8.938 1.00 90.06 186 SER A C 1
ATOM 1472 O O . SER A 1 186 ? 10.732 11.468 -7.856 1.00 90.06 186 SER A O 1
ATOM 1474 N N . PRO A 1 187 ? 10.107 10.814 -9.909 1.00 82.81 187 PRO A N 1
ATOM 1475 C CA . PRO A 1 187 ? 8.714 11.236 -9.758 1.00 82.81 187 PRO A CA 1
ATOM 1476 C C . PRO A 1 187 ? 7.870 10.192 -9.002 1.00 82.81 187 PRO A C 1
ATOM 1478 O O . PRO A 1 187 ? 6.645 10.138 -9.147 1.00 82.81 187 PRO A O 1
ATOM 1481 N N . LEU A 1 188 ? 8.501 9.315 -8.202 1.00 79.38 188 LEU A N 1
ATOM 1482 C CA . LEU A 1 188 ? 7.853 8.139 -7.619 1.00 79.38 188 LEU A CA 1
ATOM 1483 C C . LEU A 1 188 ? 6.575 8.492 -6.859 1.00 79.38 188 LEU A C 1
ATOM 1485 O O . LEU A 1 188 ? 5.529 7.884 -7.072 1.00 79.38 188 LEU A O 1
ATOM 1489 N N . LEU A 1 189 ? 6.684 9.434 -5.926 1.00 80.25 189 LEU A N 1
ATOM 1490 C CA . LEU A 1 189 ? 5.621 9.750 -4.971 1.00 80.25 189 LEU A CA 1
ATOM 1491 C C . LEU A 1 189 ? 4.624 10.779 -5.506 1.00 80.25 189 LEU A C 1
ATOM 1493 O O . LEU A 1 189 ? 3.534 10.903 -4.947 1.00 80.25 189 LEU A O 1
ATOM 1497 N N . GLU A 1 190 ? 4.977 11.463 -6.591 1.00 70.62 190 GLU A N 1
ATOM 1498 C CA . GLU A 1 190 ? 4.133 12.454 -7.255 1.00 70.62 190 GLU A CA 1
ATOM 1499 C C . GLU A 1 190 ? 3.255 11.786 -8.321 1.00 70.62 190 GLU A C 1
ATOM 1501 O O . GLU A 1 190 ? 2.029 11.908 -8.261 1.00 70.62 190 GLU A O 1
ATOM 1506 N N . ASP A 1 191 ? 3.854 10.973 -9.199 1.00 62.34 191 ASP A N 1
ATOM 1507 C CA . ASP A 1 191 ? 3.187 10.479 -10.410 1.00 62.34 191 ASP A CA 1
ATOM 1508 C C . ASP A 1 191 ? 3.100 8.949 -10.509 1.00 62.34 191 ASP A C 1
ATOM 1510 O O . ASP A 1 191 ? 2.146 8.405 -11.076 1.00 62.34 191 ASP A O 1
ATOM 1514 N N . ILE A 1 192 ? 4.072 8.214 -9.956 1.00 59.00 192 ILE A N 1
ATOM 1515 C CA . ILE A 1 192 ? 4.184 6.764 -10.197 1.00 59.00 192 ILE A CA 1
ATOM 1516 C C . ILE A 1 192 ? 3.413 5.945 -9.157 1.00 59.00 192 ILE A C 1
ATOM 1518 O O . ILE A 1 192 ? 2.825 4.918 -9.506 1.00 59.00 192 ILE A O 1
ATOM 1522 N N . LEU A 1 193 ? 3.352 6.372 -7.891 1.00 64.56 193 LEU A N 1
ATOM 1523 C CA . LEU A 1 193 ? 2.812 5.565 -6.788 1.00 64.56 193 LEU A CA 1
ATOM 1524 C C . LEU A 1 193 ? 1.375 5.092 -7.061 1.00 64.56 193 LEU A C 1
ATOM 1526 O O . LEU A 1 193 ? 1.017 3.955 -6.743 1.00 64.56 193 LEU A O 1
ATOM 1530 N N . ALA A 1 194 ? 0.565 5.939 -7.705 1.00 59.66 194 ALA A N 1
ATOM 1531 C CA . ALA A 1 194 ? -0.831 5.633 -8.036 1.00 59.66 194 ALA A CA 1
ATOM 1532 C C . ALA A 1 194 ? -0.942 4.548 -9.098 1.00 59.66 194 ALA A C 1
ATOM 1534 O O . ALA A 1 194 ? -1.854 3.720 -9.041 1.00 59.66 194 ALA A O 1
ATOM 1535 N N . SER A 1 195 ? 0.007 4.531 -10.033 1.00 58.12 195 SER A N 1
ATOM 1536 C CA . SER A 1 195 ? 0.097 3.503 -11.064 1.00 58.12 195 SER A CA 1
ATOM 1537 C C . SER A 1 195 ? 0.526 2.147 -10.492 1.00 58.12 195 SER A C 1
ATOM 1539 O O . SER A 1 195 ? 0.072 1.112 -10.981 1.00 58.12 195 SER A O 1
ATOM 1541 N N . LEU A 1 196 ? 1.336 2.140 -9.421 1.00 57.94 196 LEU A N 1
ATOM 1542 C CA . LEU A 1 196 ? 1.768 0.915 -8.743 1.00 57.94 196 LEU A CA 1
ATOM 1543 C C . LEU A 1 196 ? 0.612 0.275 -7.973 1.00 57.94 196 LEU A C 1
ATOM 1545 O O . LEU A 1 196 ? 0.292 -0.896 -8.185 1.00 57.94 196 LEU A O 1
ATOM 1549 N N . SER A 1 197 ? -0.010 1.034 -7.068 1.00 64.50 197 SER A N 1
ATOM 1550 C CA . SER A 1 197 ? -1.245 0.648 -6.384 1.00 64.50 197 SER A CA 1
ATOM 1551 C C . SER A 1 197 ? -1.752 1.780 -5.499 1.00 64.50 197 SER A C 1
ATOM 1553 O O . SER A 1 197 ? -1.031 2.323 -4.668 1.00 64.50 197 SER A O 1
ATOM 1555 N N . GLU A 1 198 ? -3.054 2.035 -5.554 1.00 62.38 198 GLU A N 1
ATOM 1556 C CA . GLU A 1 198 ? -3.737 2.915 -4.603 1.00 62.38 198 GLU A CA 1
ATOM 1557 C C . GLU A 1 198 ? -3.624 2.450 -3.128 1.00 62.38 198 GLU A C 1
ATOM 1559 O O . GLU A 1 198 ? -3.896 3.242 -2.229 1.00 62.38 198 GLU A O 1
ATOM 1564 N N . ASP A 1 199 ? -3.270 1.187 -2.844 1.00 67.94 199 ASP A N 1
ATOM 1565 C CA . ASP A 1 199 ? -3.027 0.716 -1.463 1.00 67.94 199 ASP A CA 1
ATOM 1566 C C . ASP A 1 199 ? -1.712 1.254 -0.871 1.00 67.94 199 ASP A C 1
ATOM 1568 O O . ASP A 1 199 ? -1.502 1.137 0.337 1.00 67.94 199 ASP A O 1
ATOM 1572 N N . LEU A 1 200 ? -0.842 1.828 -1.707 1.00 74.25 200 LEU A N 1
ATOM 1573 C CA . LEU A 1 200 ? 0.403 2.467 -1.288 1.00 74.25 200 LEU A CA 1
ATOM 1574 C C . LEU A 1 200 ? 0.198 3.922 -0.852 1.00 74.25 200 LEU A C 1
ATOM 1576 O O . LEU A 1 200 ? 1.071 4.483 -0.196 1.00 74.25 200 LEU A O 1
ATOM 1580 N N . TYR A 1 201 ? -0.946 4.536 -1.174 1.00 79.00 201 TYR A N 1
ATOM 1581 C CA . TYR A 1 201 ? -1.209 5.902 -0.736 1.00 79.00 201 TYR A CA 1
ATOM 1582 C C . TYR A 1 201 ? -1.441 5.951 0.774 1.00 79.00 201 TYR A C 1
ATOM 1584 O O . TYR A 1 201 ? -2.304 5.222 1.285 1.00 79.00 201 TYR A O 1
ATOM 1592 N N . PRO A 1 202 ? -0.731 6.835 1.498 1.00 82.19 202 PRO A N 1
ATOM 1593 C CA . PRO A 1 202 ? -0.988 7.034 2.908 1.00 82.19 202 PRO A CA 1
ATOM 1594 C C . PRO A 1 202 ? -2.422 7.513 3.117 1.00 82.19 202 PRO A C 1
ATOM 1596 O O . PRO A 1 202 ? -3.010 8.237 2.308 1.00 82.19 202 PRO A O 1
ATOM 1599 N N . THR A 1 203 ? -3.007 7.108 4.239 1.00 81.94 203 THR A N 1
ATOM 1600 C CA . THR A 1 203 ? -4.294 7.661 4.656 1.00 81.94 203 THR A CA 1
ATOM 1601 C C . THR A 1 203 ? -4.116 9.149 4.920 1.00 81.94 203 THR A C 1
ATOM 1603 O O . THR A 1 203 ? -3.188 9.535 5.625 1.00 81.94 203 THR A O 1
ATOM 1606 N N . SER A 1 204 ? -5.006 9.983 4.372 1.00 79.69 204 SER A N 1
ATOM 1607 C CA . SER A 1 204 ? -4.874 11.432 4.520 1.00 79.69 204 SER A CA 1
ATOM 1608 C C . SER A 1 204 ? -4.814 11.846 5.989 1.00 79.69 204 SER A C 1
ATOM 1610 O O . SER A 1 204 ? -5.525 11.309 6.843 1.00 79.69 204 SER A O 1
ATOM 1612 N N . GLU A 1 205 ? -3.984 12.843 6.272 1.00 84.31 205 GLU A N 1
ATOM 1613 C CA . GLU A 1 205 ? -3.718 13.314 7.627 1.00 84.31 205 GLU A CA 1
ATOM 1614 C C . GLU A 1 205 ? -4.996 13.714 8.384 1.00 84.31 205 GLU A C 1
ATOM 1616 O O . GLU A 1 205 ? -5.190 13.334 9.539 1.00 84.31 205 GLU A O 1
ATOM 1621 N N . GLU A 1 206 ? -5.921 14.407 7.714 1.00 72.56 206 GLU A N 1
ATOM 1622 C CA . GLU A 1 206 ? -7.227 14.767 8.277 1.00 72.56 206 GLU A CA 1
ATOM 1623 C C . GLU A 1 206 ? -8.024 13.528 8.719 1.00 72.56 206 GLU A C 1
ATOM 1625 O O . GLU A 1 206 ? -8.617 13.515 9.803 1.00 72.56 206 GLU A O 1
ATOM 1630 N N . ASN A 1 207 ? -8.003 12.459 7.916 1.00 68.94 207 ASN A N 1
ATOM 1631 C CA . ASN A 1 207 ? -8.697 11.217 8.236 1.00 68.94 207 ASN A CA 1
ATOM 1632 C C . ASN A 1 207 ? -8.041 10.502 9.418 1.00 68.94 207 ASN A C 1
ATOM 1634 O O . ASN A 1 207 ? -8.758 10.107 10.342 1.00 68.94 207 ASN A O 1
ATOM 1638 N N . VAL A 1 208 ? -6.708 10.379 9.438 1.00 80.88 208 VAL A N 1
ATOM 1639 C CA . VAL A 1 208 ? -5.996 9.759 10.569 1.00 80.88 208 VAL A CA 1
ATOM 1640 C C . VAL A 1 208 ? -6.279 10.533 11.858 1.00 80.88 208 VAL A C 1
ATOM 1642 O O . VAL A 1 208 ? -6.690 9.930 12.850 1.00 80.88 208 VAL A O 1
ATOM 1645 N N . GLN A 1 209 ? -6.189 11.869 11.840 1.00 83.19 209 GLN A N 1
ATOM 1646 C CA . GLN A 1 209 ? -6.520 12.700 13.003 1.00 83.19 209 GLN A CA 1
ATOM 1647 C C . GLN A 1 209 ? -7.980 12.557 13.443 1.00 83.19 209 GLN A C 1
ATOM 1649 O O . GLN A 1 209 ? -8.259 12.523 14.642 1.00 83.19 209 GLN A O 1
ATOM 1654 N N . SER A 1 210 ? -8.922 12.500 12.501 1.00 79.81 210 SER A N 1
ATOM 1655 C CA . SER A 1 210 ? -10.351 12.352 12.796 1.00 79.81 210 SER A CA 1
ATOM 1656 C C . SER A 1 210 ? -10.647 11.026 13.499 1.00 79.81 210 SER A C 1
ATOM 1658 O O . SER A 1 210 ? -11.356 11.000 14.508 1.00 79.81 210 SER A O 1
ATOM 1660 N N . ILE A 1 211 ? -10.065 9.926 13.015 1.00 78.75 211 ILE A N 1
ATOM 1661 C CA . ILE A 1 211 ? -10.214 8.595 13.620 1.00 78.75 211 ILE A CA 1
ATOM 1662 C C . ILE A 1 211 ? -9.517 8.556 14.985 1.00 78.75 211 ILE A C 1
ATOM 1664 O O . ILE A 1 211 ? -10.111 8.120 15.971 1.00 78.75 211 ILE A O 1
ATOM 1668 N N . TYR A 1 212 ? -8.300 9.094 15.070 1.00 90.88 212 TYR A N 1
ATOM 1669 C CA . TYR A 1 212 ? -7.537 9.172 16.312 1.00 90.88 212 TYR A CA 1
ATOM 1670 C C . TYR A 1 212 ? -8.273 9.960 17.407 1.00 90.88 212 TYR A C 1
ATOM 1672 O O . TYR A 1 212 ? -8.365 9.500 18.543 1.00 90.88 212 TYR A O 1
ATOM 1680 N N . LYS A 1 213 ? -8.881 11.107 17.075 1.00 90.75 213 LYS A N 1
ATOM 1681 C CA . LYS A 1 213 ? -9.683 11.906 18.022 1.00 90.75 213 LYS A CA 1
ATOM 1682 C C . LYS A 1 213 ? -10.904 11.146 18.545 1.00 90.75 213 LYS A C 1
ATOM 1684 O O . LYS A 1 213 ? -11.227 11.270 19.725 1.00 90.75 213 LYS A O 1
ATOM 1689 N N . LYS A 1 214 ? -11.572 10.350 17.702 1.00 87.31 214 LYS A N 1
ATOM 1690 C CA . LYS A 1 214 ? -12.687 9.486 18.137 1.00 87.31 214 LYS A CA 1
ATOM 1691 C C . LYS A 1 214 ? -12.212 8.429 19.124 1.00 87.31 214 LYS A C 1
ATOM 1693 O O . LYS A 1 214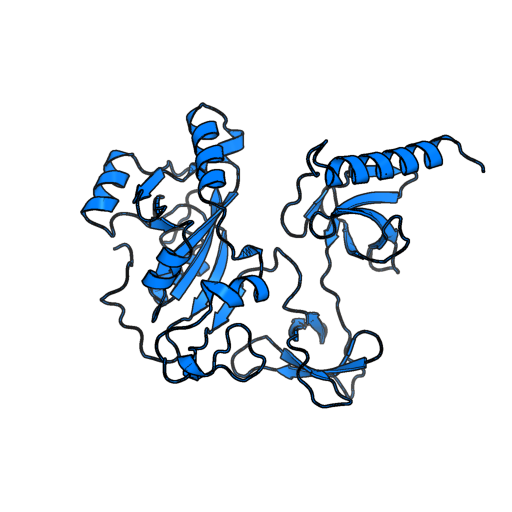 ? -12.817 8.286 20.182 1.00 87.31 214 LYS A O 1
ATOM 1698 N N . TYR A 1 215 ? -11.100 7.763 18.814 1.00 92.69 215 TYR A N 1
ATOM 1699 C CA . TYR A 1 215 ? -10.493 6.782 19.710 1.00 92.69 215 TYR A CA 1
ATOM 1700 C C . TYR A 1 215 ? -10.122 7.398 21.067 1.00 92.69 215 TYR A C 1
ATOM 1702 O O . TYR A 1 215 ? -10.536 6.892 22.106 1.00 92.69 215 TYR A O 1
ATOM 1710 N N . GLN A 1 216 ? -9.455 8.557 21.064 1.00 92.81 216 GLN A N 1
ATOM 1711 C CA . GLN A 1 216 ? -9.118 9.313 22.280 1.00 92.81 216 GLN A CA 1
ATOM 1712 C C . GLN A 1 216 ? -10.354 9.751 23.086 1.00 92.81 216 GLN A C 1
ATOM 1714 O O . GLN A 1 216 ? -10.271 9.930 24.297 1.00 92.81 216 GLN A O 1
ATOM 1719 N N . SER A 1 217 ? -11.508 9.894 22.430 1.00 93.06 217 SER A N 1
ATOM 1720 C CA . SER A 1 217 ? -12.785 10.231 23.071 1.00 93.06 217 SER A CA 1
ATOM 1721 C C . SER A 1 217 ? -13.542 9.002 23.604 1.00 93.06 217 SER A C 1
ATOM 1723 O O . SER A 1 217 ? -14.664 9.148 24.085 1.00 93.06 217 SER A O 1
ATOM 1725 N N . GLY A 1 218 ? -12.958 7.800 23.516 1.00 91.00 218 GLY A N 1
ATOM 1726 C CA . GLY A 1 218 ? -13.517 6.552 24.048 1.00 91.00 218 GLY A CA 1
ATOM 1727 C C . GLY A 1 218 ? -14.153 5.617 23.013 1.00 91.00 218 GLY A C 1
ATOM 1728 O O . GLY A 1 218 ? -14.676 4.570 23.392 1.00 91.00 218 GLY A O 1
ATOM 1729 N N . ASP A 1 219 ? -14.113 5.942 21.716 1.00 89.25 219 ASP A N 1
ATOM 1730 C CA . ASP A 1 219 ? -14.599 5.043 20.660 1.00 89.25 219 ASP A CA 1
ATOM 1731 C C . ASP A 1 219 ? -13.571 3.937 20.371 1.00 89.25 219 ASP A C 1
ATOM 1733 O O . ASP A 1 219 ? -12.675 4.083 19.536 1.00 89.25 219 ASP A O 1
ATOM 1737 N N . ALA A 1 220 ? -13.705 2.803 21.059 1.00 87.75 220 ALA A N 1
ATOM 1738 C CA . ALA A 1 220 ? -12.818 1.655 20.877 1.00 87.75 220 ALA A CA 1
ATOM 1739 C C . ALA A 1 220 ? -12.809 1.121 19.429 1.00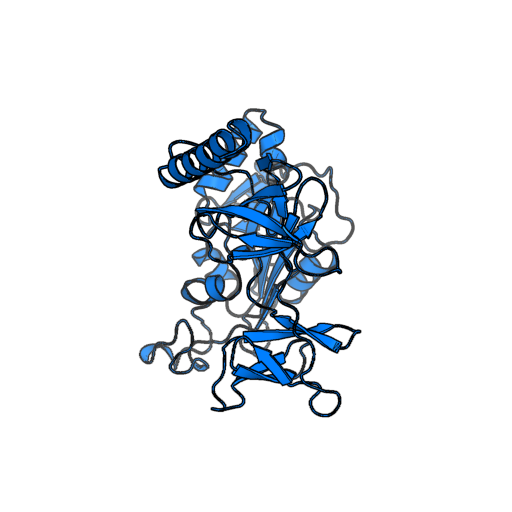 87.75 220 ALA A C 1
ATOM 1741 O O . ALA A 1 220 ? -11.769 0.670 18.951 1.00 87.75 220 ALA A O 1
ATOM 1742 N N . ALA A 1 221 ? -13.925 1.219 18.693 1.00 81.12 221 ALA A N 1
ATOM 1743 C CA . ALA A 1 221 ? -13.992 0.753 17.307 1.00 81.12 221 ALA A CA 1
ATOM 1744 C C . ALA A 1 221 ? -13.157 1.634 16.362 1.00 81.12 221 ALA A C 1
ATOM 1746 O O . ALA A 1 221 ? -12.595 1.136 15.383 1.00 81.12 221 ALA A O 1
ATOM 1747 N N . ALA A 1 222 ? -13.015 2.926 16.673 1.00 76.12 222 ALA A N 1
ATOM 1748 C CA . ALA A 1 222 ? -12.098 3.806 15.954 1.00 76.12 222 ALA A CA 1
ATOM 1749 C C . ALA A 1 222 ? -10.634 3.361 16.122 1.00 76.12 222 ALA A C 1
ATOM 1751 O O . ALA A 1 222 ? -9.871 3.417 15.159 1.00 76.12 222 ALA A O 1
ATOM 1752 N N . GLY A 1 223 ? -10.258 2.842 17.296 1.00 80.12 223 GLY A N 1
ATOM 1753 C CA . GLY A 1 223 ? -8.921 2.292 17.552 1.00 80.12 223 GLY A CA 1
ATOM 1754 C C . GLY A 1 223 ? -8.583 1.063 16.699 1.00 80.12 223 GLY A C 1
ATOM 1755 O O . GLY A 1 223 ? -7.427 0.874 16.325 1.00 80.12 223 GLY A O 1
ATOM 1756 N N . GLU A 1 224 ? -9.584 0.264 16.324 1.00 88.81 224 GLU A N 1
ATOM 1757 C CA . GLU A 1 224 ? -9.423 -0.912 15.452 1.00 88.81 224 GLU A CA 1
ATOM 1758 C C . GLU A 1 224 ? -9.356 -0.570 13.957 1.00 88.81 224 GLU A C 1
ATOM 1760 O O . GLU A 1 224 ? -9.139 -1.454 13.127 1.00 88.81 224 GLU A O 1
ATOM 1765 N N . THR A 1 225 ? -9.558 0.697 13.591 1.00 81.75 225 THR A N 1
ATOM 1766 C CA . THR A 1 225 ? -9.471 1.125 12.194 1.00 81.75 225 THR A CA 1
ATOM 1767 C C . THR A 1 225 ? -8.013 1.137 11.749 1.00 81.75 225 THR A C 1
ATOM 1769 O O . THR A 1 225 ? -7.159 1.714 12.419 1.00 81.75 225 THR A O 1
ATOM 1772 N N . GLU A 1 226 ? -7.730 0.504 10.613 1.00 87.62 226 GLU A N 1
ATOM 1773 C CA . GLU A 1 226 ? -6.403 0.511 10.000 1.00 87.62 226 GLU A CA 1
ATOM 1774 C C . GLU A 1 226 ? -6.196 1.768 9.156 1.00 87.62 226 GLU A C 1
ATOM 1776 O O . GLU A 1 226 ? -7.093 2.205 8.430 1.00 87.62 226 GLU A O 1
ATOM 1781 N N . VAL A 1 227 ? -4.991 2.322 9.234 1.00 87.06 227 VAL A N 1
ATOM 1782 C CA . VAL A 1 227 ? -4.515 3.435 8.413 1.00 87.06 227 VAL A CA 1
ATOM 1783 C C . VAL A 1 227 ? -3.210 3.041 7.733 1.00 87.06 227 VAL A C 1
ATOM 1785 O O . VAL A 1 227 ? -2.454 2.222 8.253 1.00 87.06 227 VAL A O 1
ATOM 1788 N N . VAL A 1 228 ? -2.964 3.613 6.558 1.00 91.75 228 VAL A N 1
ATOM 1789 C CA . VAL A 1 228 ? -1.742 3.409 5.768 1.00 91.75 228 VAL A CA 1
ATOM 1790 C C . VAL A 1 228 ? -0.781 4.554 6.063 1.00 91.75 228 VAL A C 1
ATOM 1792 O O . VAL A 1 228 ? -1.183 5.713 5.953 1.00 91.75 228 VAL A O 1
ATOM 1795 N N . LEU A 1 229 ? 0.460 4.240 6.430 1.00 96.88 229 LEU A N 1
ATOM 1796 C CA . LEU A 1 229 ? 1.506 5.216 6.740 1.00 96.88 229 LEU A CA 1
ATOM 1797 C C . LEU A 1 229 ? 2.807 4.872 6.005 1.00 96.88 229 LEU A C 1
ATOM 1799 O O . LEU A 1 229 ? 3.109 3.700 5.769 1.00 96.88 229 LEU A O 1
ATOM 1803 N N . CYS A 1 230 ? 3.595 5.897 5.696 1.00 96.44 230 CYS A N 1
ATOM 1804 C CA . CYS A 1 230 ? 4.850 5.802 4.955 1.00 96.44 230 CYS A CA 1
ATOM 1805 C C . CYS A 1 230 ? 6.052 6.081 5.862 1.00 96.44 230 CYS A C 1
ATOM 1807 O O . CYS A 1 230 ? 5.952 6.830 6.834 1.00 96.44 230 CYS A O 1
ATOM 1809 N N . ARG A 1 231 ? 7.216 5.518 5.539 1.00 96.12 231 ARG A N 1
ATOM 1810 C CA . ARG A 1 231 ? 8.479 5.832 6.213 1.00 96.12 231 ARG A CA 1
ATOM 1811 C C . ARG A 1 231 ? 9.661 5.628 5.275 1.00 96.12 231 ARG A C 1
ATOM 1813 O O . ARG A 1 231 ? 9.801 4.568 4.678 1.00 96.12 231 ARG A O 1
ATOM 1820 N N . GLY A 1 232 ? 10.544 6.619 5.211 1.00 95.44 232 GLY A N 1
ATOM 1821 C CA . GLY A 1 232 ? 11.883 6.446 4.654 1.00 95.44 232 GLY A CA 1
ATOM 1822 C C . GLY A 1 232 ? 12.817 5.784 5.669 1.00 95.44 232 GLY A C 1
ATOM 1823 O O . GLY A 1 232 ? 12.861 6.190 6.837 1.00 95.44 232 GLY A O 1
ATOM 1824 N N . THR A 1 233 ? 13.527 4.731 5.270 1.00 93.94 233 THR A N 1
ATOM 1825 C CA . THR A 1 233 ? 14.465 4.000 6.134 1.00 93.94 233 THR A CA 1
ATOM 1826 C C . THR A 1 233 ? 15.521 3.251 5.319 1.00 93.94 233 THR A C 1
ATOM 1828 O O . THR A 1 233 ? 15.455 3.248 4.098 1.00 93.94 233 THR A O 1
ATOM 1831 N N . ILE A 1 234 ? 16.494 2.623 5.986 1.00 92.94 234 ILE A N 1
ATOM 1832 C CA . ILE A 1 234 ? 17.534 1.842 5.297 1.00 92.94 234 ILE A CA 1
ATOM 1833 C C . ILE A 1 234 ? 17.016 0.485 4.828 1.00 92.94 234 ILE A C 1
ATOM 1835 O O . ILE A 1 234 ? 16.149 -0.095 5.489 1.00 92.94 234 ILE A O 1
ATOM 1839 N N . GLY A 1 235 ? 17.613 -0.076 3.780 1.00 90.44 235 GLY A N 1
ATOM 1840 C CA . GLY A 1 235 ? 17.246 -1.384 3.225 1.00 90.44 235 GLY A CA 1
ATOM 1841 C C . GLY A 1 235 ? 17.145 -2.497 4.270 1.00 90.44 235 GLY A C 1
ATOM 1842 O O . GLY A 1 235 ? 16.074 -3.092 4.409 1.00 90.44 235 GLY A O 1
ATOM 1843 N N . PRO A 1 236 ? 18.177 -2.729 5.109 1.00 90.69 236 PRO A N 1
ATOM 1844 C CA . PRO A 1 236 ? 18.108 -3.738 6.169 1.00 90.69 236 PRO A CA 1
ATOM 1845 C C . PRO A 1 236 ? 16.941 -3.526 7.145 1.00 90.69 236 PRO A C 1
ATOM 1847 O O . PRO A 1 236 ? 16.308 -4.479 7.591 1.00 90.69 236 PRO A O 1
ATOM 1850 N N . GLN A 1 237 ? 16.621 -2.272 7.468 1.00 93.94 237 GLN A N 1
ATOM 1851 C CA . GLN A 1 237 ? 15.529 -1.943 8.380 1.00 93.94 237 GLN A CA 1
ATOM 1852 C C . GLN A 1 237 ? 14.162 -2.147 7.719 1.00 93.94 237 GLN A C 1
ATOM 1854 O O . GLN A 1 237 ? 13.246 -2.643 8.380 1.00 93.94 237 GLN A O 1
ATOM 1859 N N . ALA A 1 238 ? 14.018 -1.786 6.441 1.00 94.25 238 ALA A N 1
ATOM 1860 C CA . ALA A 1 238 ? 12.807 -2.023 5.663 1.00 94.25 238 ALA A CA 1
ATOM 1861 C C . ALA A 1 238 ? 12.532 -3.529 5.522 1.00 94.25 238 ALA A C 1
ATOM 1863 O O . ALA A 1 238 ? 11.418 -3.979 5.790 1.00 94.25 238 ALA A O 1
ATOM 1864 N N . GLU A 1 239 ? 13.558 -4.322 5.210 1.00 90.56 239 GLU A N 1
ATOM 1865 C CA . GLU A 1 239 ? 13.453 -5.784 5.127 1.00 90.56 239 GLU A CA 1
ATOM 1866 C C . GLU A 1 239 ? 13.136 -6.431 6.478 1.00 90.56 239 GLU A C 1
ATOM 1868 O O . GLU A 1 239 ? 12.341 -7.371 6.546 1.00 90.56 239 GLU A O 1
ATOM 1873 N N . ASN A 1 240 ? 13.677 -5.902 7.576 1.00 91.19 240 ASN A N 1
ATOM 1874 C CA . ASN A 1 240 ? 13.312 -6.355 8.916 1.00 91.19 240 ASN A CA 1
ATOM 1875 C C . ASN A 1 240 ? 11.843 -6.046 9.248 1.00 91.19 240 ASN A C 1
ATOM 1877 O O . ASN A 1 240 ? 11.157 -6.889 9.826 1.00 91.19 240 ASN A O 1
ATOM 1881 N N . ILE A 1 241 ? 11.328 -4.869 8.870 1.00 94.69 241 ILE A N 1
ATOM 1882 C CA . ILE A 1 241 ? 9.902 -4.526 9.039 1.00 94.69 241 ILE A CA 1
ATOM 1883 C C . ILE A 1 241 ? 9.028 -5.499 8.242 1.00 94.69 241 ILE A C 1
ATOM 1885 O O . ILE A 1 241 ? 8.034 -6.000 8.768 1.00 94.69 241 ILE A O 1
ATOM 1889 N N . VAL A 1 242 ? 9.421 -5.819 7.007 1.00 87.44 242 VAL A N 1
ATOM 1890 C CA . VAL A 1 242 ? 8.742 -6.817 6.169 1.00 87.44 242 VAL A CA 1
ATOM 1891 C C . VAL A 1 242 ? 8.756 -8.205 6.813 1.00 87.44 242 VAL A C 1
ATOM 1893 O O . VAL A 1 242 ? 7.713 -8.857 6.904 1.00 87.44 242 VAL A O 1
ATOM 1896 N N . SER A 1 243 ? 9.926 -8.652 7.265 1.00 85.06 243 SER A N 1
ATOM 1897 C CA . SER A 1 243 ? 10.150 -10.013 7.759 1.00 85.06 243 SER A CA 1
ATOM 1898 C C . SER A 1 243 ? 9.461 -10.258 9.096 1.00 85.06 243 SER A C 1
ATOM 1900 O O . SER A 1 243 ? 8.784 -11.271 9.273 1.00 85.06 243 SER A O 1
ATOM 1902 N N . PHE A 1 244 ? 9.595 -9.316 10.030 1.00 87.44 244 PHE A N 1
ATOM 1903 C CA . PHE A 1 244 ? 9.044 -9.450 11.376 1.00 87.44 244 PHE A CA 1
ATOM 1904 C C . PHE A 1 244 ? 7.624 -8.908 11.509 1.00 87.44 244 PHE A C 1
ATOM 1906 O O . PHE A 1 244 ? 6.964 -9.194 12.505 1.00 87.44 244 PHE A O 1
ATOM 1913 N N . LYS A 1 245 ? 7.136 -8.155 10.513 1.00 92.38 245 LYS A N 1
ATOM 1914 C CA . LYS A 1 245 ? 5.810 -7.517 10.522 1.00 92.38 245 LYS A CA 1
ATOM 1915 C C . LYS A 1 245 ? 5.590 -6.647 11.759 1.00 92.38 245 LYS A C 1
ATOM 1917 O O . LYS A 1 245 ? 4.501 -6.603 12.332 1.00 92.38 245 LYS A O 1
ATOM 1922 N N . THR A 1 246 ? 6.644 -5.947 12.174 1.00 97.06 246 THR A N 1
ATOM 1923 C CA . THR A 1 246 ? 6.613 -4.997 13.286 1.00 97.06 246 THR A CA 1
ATOM 1924 C C . THR A 1 246 ? 7.098 -3.623 12.850 1.00 97.06 246 THR A C 1
ATOM 1926 O O . THR A 1 246 ? 7.967 -3.496 11.988 1.00 97.06 246 THR A O 1
ATOM 1929 N N . ALA A 1 247 ? 6.557 -2.569 13.459 1.00 96.69 247 ALA A N 1
ATOM 1930 C CA . ALA A 1 247 ? 6.820 -1.183 13.073 1.00 96.69 247 ALA A CA 1
ATOM 1931 C C . ALA A 1 247 ? 8.304 -0.777 13.138 1.00 96.69 247 ALA A C 1
ATOM 1933 O O . ALA A 1 247 ? 8.744 0.105 12.394 1.00 96.69 247 ALA A O 1
ATOM 1934 N N . GLY A 1 248 ? 9.064 -1.385 14.048 1.00 94.81 248 GLY A N 1
ATOM 1935 C CA . GLY A 1 248 ? 10.499 -1.183 14.222 1.00 94.81 248 GLY A CA 1
ATOM 1936 C C . GLY A 1 248 ? 11.368 -2.275 13.602 1.00 94.81 248 GLY A C 1
ATOM 1937 O O . GLY A 1 248 ? 12.580 -2.204 13.771 1.00 94.81 248 GLY A O 1
ATOM 1938 N N . GLY A 1 249 ? 10.794 -3.277 12.928 1.00 94.88 249 GLY A N 1
ATOM 1939 C CA . GLY A 1 249 ? 11.546 -4.402 12.367 1.00 94.88 249 GLY A CA 1
ATOM 1940 C C . GLY A 1 249 ? 12.314 -5.194 13.425 1.00 94.88 249 GLY A C 1
ATOM 1941 O O . GLY A 1 249 ? 13.490 -5.493 13.243 1.00 94.88 249 GLY A O 1
ATOM 1942 N N . ILE A 1 250 ? 11.660 -5.503 14.542 1.00 92.75 250 ILE A N 1
ATOM 1943 C CA . ILE A 1 250 ? 12.181 -6.394 15.585 1.00 92.75 250 ILE A CA 1
ATOM 1944 C C . ILE A 1 250 ? 11.289 -7.628 15.726 1.00 92.75 250 ILE A C 1
ATOM 1946 O O . ILE A 1 250 ? 10.085 -7.560 15.469 1.00 92.75 250 ILE A O 1
ATOM 1950 N N . GLU A 1 251 ? 11.866 -8.747 16.151 1.00 90.69 251 GLU A N 1
ATOM 1951 C CA . GLU A 1 251 ? 11.114 -9.964 16.465 1.00 90.69 251 GLU A CA 1
ATOM 1952 C C . GLU A 1 251 ? 10.107 -9.751 17.607 1.00 90.69 251 GLU A C 1
ATOM 1954 O O . GLU A 1 251 ? 10.278 -8.875 18.456 1.00 90.69 251 GLU A O 1
ATOM 1959 N N . GLY A 1 252 ? 9.070 -10.595 17.651 1.00 88.12 252 GLY A N 1
ATOM 1960 C CA . GLY A 1 252 ? 8.118 -10.631 18.766 1.00 88.12 252 GLY A CA 1
ATOM 1961 C C . GLY A 1 252 ? 7.072 -9.516 18.727 1.00 88.12 252 GLY A C 1
ATOM 1962 O O . GLY A 1 252 ? 6.976 -8.721 19.659 1.00 88.12 252 GLY A O 1
ATOM 1963 N N . GLY A 1 253 ? 6.275 -9.466 17.654 1.00 89.19 253 GLY A N 1
ATOM 1964 C CA . GLY A 1 253 ? 5.141 -8.546 17.559 1.00 89.19 253 GLY A CA 1
ATOM 1965 C C . GLY A 1 253 ? 4.133 -8.742 18.696 1.00 89.19 253 GLY A C 1
ATOM 1966 O O . GLY A 1 253 ? 3.735 -9.870 18.985 1.00 89.19 253 GLY A O 1
ATOM 1967 N N . ASP A 1 254 ? 3.710 -7.644 19.318 1.00 90.62 254 ASP A N 1
ATOM 1968 C CA . ASP A 1 254 ? 2.808 -7.654 20.473 1.00 90.62 254 ASP A CA 1
ATOM 1969 C C . ASP A 1 254 ? 1.476 -6.981 20.127 1.00 90.62 254 ASP A C 1
ATOM 1971 O O . ASP A 1 254 ? 1.375 -5.760 20.001 1.00 90.62 254 ASP A O 1
ATOM 1975 N N . VAL A 1 255 ? 0.431 -7.793 19.961 1.00 88.94 255 VAL A N 1
ATOM 1976 C CA . VAL A 1 255 ? -0.911 -7.301 19.621 1.00 88.94 255 VAL A CA 1
ATOM 1977 C C . VAL A 1 255 ? -1.533 -6.459 20.732 1.00 88.94 255 VAL A C 1
ATOM 1979 O O . VAL A 1 255 ? -2.361 -5.605 20.413 1.00 88.94 255 VAL A O 1
ATOM 1982 N N . GLU A 1 256 ? -1.106 -6.619 21.982 1.00 92.31 256 GLU A N 1
ATOM 1983 C CA . GLU A 1 256 ? -1.623 -5.878 23.137 1.00 92.31 256 GLU A CA 1
ATOM 1984 C C . GLU A 1 256 ? -0.725 -4.697 23.533 1.00 92.31 256 GLU A C 1
ATOM 1986 O O . GLU A 1 256 ? -0.959 -4.058 24.562 1.00 92.31 256 GLU A O 1
ATOM 1991 N N . VAL A 1 257 ? 0.282 -4.368 22.713 1.00 94.44 257 VAL A N 1
ATOM 1992 C CA . VAL A 1 257 ? 1.187 -3.261 23.017 1.00 94.44 257 VAL A CA 1
ATOM 1993 C C . VAL A 1 257 ? 0.423 -1.943 23.136 1.00 94.44 257 VAL A C 1
ATOM 1995 O O . VAL A 1 257 ? -0.396 -1.579 22.286 1.00 94.44 257 VAL A O 1
ATOM 1998 N N . LEU A 1 258 ? 0.710 -1.208 24.207 1.00 94.00 258 LEU A N 1
ATOM 1999 C CA . LEU A 1 258 ? 0.134 0.110 24.438 1.00 94.00 258 LEU A CA 1
ATOM 2000 C C . LEU A 1 258 ? 0.822 1.166 23.562 1.00 94.00 258 LEU A C 1
ATOM 2002 O O . LEU A 1 258 ? 2.027 1.066 23.317 1.00 94.00 258 LEU A O 1
ATOM 2006 N N . PRO A 1 259 ? 0.094 2.206 23.117 1.00 94.38 259 PRO A N 1
ATOM 2007 C CA . PRO A 1 259 ? 0.688 3.305 22.370 1.00 94.38 259 PRO A CA 1
ATOM 2008 C C . PRO A 1 259 ? 1.777 4.012 23.191 1.00 94.38 259 PRO A C 1
ATOM 2010 O O . PRO A 1 259 ? 1.762 4.024 24.424 1.00 94.38 259 PRO A O 1
ATOM 2013 N N . VAL A 1 260 ? 2.725 4.632 22.489 1.00 92.81 260 VAL A N 1
ATOM 2014 C CA . VAL A 1 260 ? 3.815 5.403 23.108 1.00 92.81 260 VAL A CA 1
ATOM 2015 C C . VAL A 1 260 ? 3.234 6.543 23.955 1.00 92.81 260 VAL A C 1
ATOM 2017 O O . VAL A 1 260 ? 2.283 7.201 23.536 1.00 92.81 260 VAL A O 1
ATOM 2020 N N . SER A 1 261 ? 3.803 6.830 25.130 1.00 91.00 261 SER A N 1
ATOM 2021 C CA . SER A 1 261 ? 3.350 7.973 25.934 1.00 91.00 261 SER A CA 1
ATOM 2022 C C . SER A 1 261 ? 3.593 9.305 25.208 1.00 91.00 261 SER A C 1
ATOM 2024 O O . SER A 1 261 ? 4.507 9.435 24.392 1.00 91.00 261 SER A O 1
ATOM 2026 N N . ALA A 1 262 ? 2.802 10.333 25.527 1.00 87.50 262 ALA A N 1
ATOM 2027 C CA . ALA A 1 262 ? 2.996 11.667 24.952 1.00 87.50 262 ALA A CA 1
ATOM 2028 C C . ALA A 1 262 ? 4.389 12.249 25.267 1.00 87.50 262 ALA A C 1
ATOM 2030 O O . ALA A 1 262 ? 4.947 12.983 24.457 1.00 87.50 262 ALA A O 1
ATOM 2031 N N . GLU A 1 263 ? 4.966 11.892 26.416 1.00 87.19 263 GLU A N 1
ATOM 2032 C CA . GLU A 1 263 ? 6.314 12.299 26.829 1.00 87.19 263 GLU A CA 1
ATOM 2033 C C . GLU A 1 263 ? 7.385 11.701 25.910 1.00 87.19 263 GLU A C 1
ATOM 2035 O O . GLU A 1 263 ? 8.203 12.441 25.365 1.00 87.19 263 GLU A O 1
ATOM 2040 N N . ILE A 1 264 ? 7.328 10.388 25.653 1.00 86.81 264 ILE A N 1
ATOM 2041 C CA . ILE A 1 264 ? 8.264 9.716 24.739 1.00 86.81 264 ILE A CA 1
ATOM 2042 C C . ILE A 1 264 ? 8.057 10.212 23.302 1.00 86.81 264 ILE A C 1
ATOM 2044 O O . ILE A 1 264 ? 9.028 10.390 22.571 1.00 86.81 264 ILE A O 1
ATOM 2048 N N . ALA A 1 265 ? 6.816 10.488 22.887 1.00 86.00 265 ALA A N 1
ATOM 2049 C CA . ALA A 1 265 ? 6.541 11.067 21.573 1.00 86.00 265 ALA A CA 1
ATOM 2050 C C . ALA A 1 265 ? 7.164 12.469 21.416 1.00 86.00 265 ALA A C 1
ATOM 2052 O O . ALA A 1 265 ? 7.760 12.770 20.383 1.00 86.00 265 ALA A O 1
ATOM 2053 N N . GLN A 1 266 ? 7.099 13.315 22.449 1.00 85.12 266 GLN A N 1
ATOM 2054 C CA . GLN A 1 266 ? 7.782 14.614 22.450 1.00 85.12 266 GLN A CA 1
ATOM 2055 C C . GLN A 1 266 ? 9.307 14.470 22.461 1.00 85.12 266 GLN A C 1
ATOM 2057 O O . GLN A 1 266 ? 10.002 15.241 21.795 1.00 85.12 266 GLN A O 1
ATOM 2062 N N . GLU A 1 267 ? 9.838 13.498 23.201 1.00 82.75 267 GLU A N 1
ATOM 2063 C CA . GLU A 1 267 ? 11.273 13.220 23.230 1.00 82.75 267 GLU A CA 1
ATOM 2064 C C . GLU A 1 267 ? 11.775 12.715 21.872 1.00 82.75 267 GLU A C 1
ATOM 2066 O O . GLU A 1 267 ? 12.812 13.171 21.397 1.00 82.75 267 GLU A O 1
ATOM 2071 N N . GLN A 1 268 ? 11.004 11.863 21.194 1.00 81.88 268 GLN A N 1
ATOM 2072 C CA . GLN A 1 268 ? 11.274 11.412 19.829 1.00 81.88 268 GLN A CA 1
ATOM 2073 C C . GLN A 1 268 ? 11.404 12.594 18.861 1.00 81.88 268 GLN A C 1
ATOM 2075 O O . GLN A 1 268 ? 12.354 12.628 18.085 1.00 81.88 268 GLN A O 1
ATOM 2080 N N . VAL A 1 269 ? 10.519 13.593 18.930 1.00 75.94 269 VAL A N 1
ATOM 2081 C CA . VAL A 1 269 ? 10.609 14.790 18.070 1.00 75.94 269 VAL A CA 1
ATOM 2082 C C . VAL A 1 269 ? 11.903 15.577 18.326 1.00 75.94 269 VAL A C 1
ATOM 2084 O O . VAL A 1 269 ? 12.492 16.125 17.393 1.00 75.94 269 VAL A O 1
ATOM 2087 N N . ARG A 1 270 ? 12.372 15.625 19.580 1.00 70.81 270 ARG A N 1
ATOM 2088 C CA . ARG A 1 270 ? 13.579 16.374 19.979 1.00 70.81 270 ARG A CA 1
ATOM 2089 C C . ARG A 1 270 ? 14.877 15.635 19.664 1.00 70.81 270 ARG A C 1
ATOM 2091 O O . ARG A 1 270 ? 15.807 16.233 19.132 1.00 70.81 270 ARG A O 1
ATOM 2098 N N . SER A 1 271 ? 14.942 14.359 20.019 1.00 71.69 271 SER A N 1
ATOM 2099 C CA . SER A 1 271 ? 16.169 13.556 20.001 1.00 71.69 271 SER A CA 1
ATOM 2100 C C . SER A 1 271 ? 16.296 12.696 18.744 1.00 71.69 271 SER A C 1
ATOM 2102 O O . SER A 1 271 ? 17.409 12.312 18.384 1.00 71.69 271 SER A O 1
ATOM 2104 N N . ARG A 1 272 ? 15.170 12.433 18.060 1.00 67.50 272 ARG A N 1
ATOM 2105 C CA . ARG A 1 272 ? 15.005 11.473 16.955 1.00 67.50 272 ARG A CA 1
ATOM 2106 C C . ARG A 1 272 ? 15.431 10.044 17.349 1.00 67.50 272 ARG A C 1
ATOM 2108 O O . ARG A 1 272 ? 16.183 9.817 18.291 1.00 67.50 272 ARG A O 1
ATOM 2115 N N . ARG A 1 273 ? 14.973 9.044 16.588 1.00 70.56 273 ARG A N 1
ATOM 2116 C CA . ARG A 1 273 ? 15.455 7.640 16.639 1.00 70.56 273 ARG A CA 1
ATOM 2117 C C . ARG A 1 273 ? 15.191 6.845 17.939 1.00 70.56 273 ARG A C 1
ATOM 2119 O O . ARG A 1 273 ? 15.796 5.787 18.103 1.00 70.56 273 ARG A O 1
ATOM 2126 N N . ILE A 1 274 ? 14.295 7.288 18.822 1.00 79.25 274 ILE A N 1
ATOM 2127 C CA . ILE A 1 274 ? 13.876 6.556 20.037 1.00 79.25 274 ILE A CA 1
ATOM 2128 C C . ILE A 1 274 ? 12.864 5.460 19.676 1.00 79.25 274 ILE A C 1
ATOM 2130 O O . ILE A 1 274 ? 13.045 4.285 20.003 1.00 79.25 274 ILE A O 1
ATOM 2134 N N . VAL A 1 275 ? 11.817 5.846 18.950 1.00 90.50 275 VAL A N 1
ATOM 2135 C CA . VAL A 1 275 ? 10.742 4.976 18.457 1.00 90.50 275 VAL A CA 1
ATOM 2136 C C . VAL A 1 275 ? 10.581 5.160 16.948 1.00 90.50 275 VAL A C 1
ATOM 2138 O O . VAL A 1 275 ? 11.009 6.185 16.405 1.00 90.50 275 VAL A O 1
ATOM 2141 N N . PRO A 1 276 ? 10.026 4.170 16.232 1.00 92.94 276 PRO A N 1
ATOM 2142 C CA . PRO A 1 276 ? 9.725 4.341 14.825 1.00 92.94 276 PRO A CA 1
ATOM 2143 C C . PRO A 1 276 ? 8.673 5.439 14.646 1.00 92.94 276 PRO A C 1
ATOM 2145 O O . PRO A 1 276 ? 7.668 5.487 15.357 1.00 92.94 276 PRO A O 1
ATOM 2148 N N . GLU A 1 277 ? 8.920 6.307 13.673 1.00 95.12 277 GLU A N 1
ATOM 2149 C CA . GLU A 1 277 ? 8.020 7.381 13.277 1.00 95.12 277 GLU A CA 1
ATOM 2150 C C . GLU A 1 277 ? 7.700 7.221 11.795 1.00 95.12 277 GLU A C 1
ATOM 2152 O O . GLU A 1 277 ? 8.600 7.050 10.969 1.00 95.12 277 GLU A O 1
ATOM 2157 N N . TYR A 1 278 ? 6.408 7.219 11.495 1.00 97.31 278 TYR A N 1
ATOM 2158 C CA . TYR A 1 278 ? 5.855 7.143 10.151 1.00 97.31 278 TYR A CA 1
ATOM 2159 C C . TYR A 1 278 ? 5.110 8.441 9.848 1.00 97.31 278 TYR A C 1
ATOM 2161 O O . TYR A 1 278 ? 4.747 9.181 10.760 1.00 97.31 278 TYR A O 1
ATOM 2169 N N . THR A 1 279 ? 4.860 8.717 8.577 1.00 96.94 279 THR A N 1
ATOM 2170 C CA . THR A 1 279 ? 4.201 9.937 8.118 1.00 96.94 279 THR A CA 1
ATOM 2171 C C . THR A 1 279 ? 3.025 9.624 7.198 1.00 96.94 279 THR A C 1
ATOM 2173 O O . THR A 1 279 ? 2.989 8.589 6.527 1.00 96.94 279 THR A O 1
ATOM 2176 N N . THR A 1 280 ? 2.047 10.524 7.186 1.00 87.81 280 THR A N 1
ATOM 2177 C CA . THR A 1 280 ? 0.978 10.584 6.177 1.00 87.81 280 THR A CA 1
ATOM 2178 C C . THR A 1 280 ? 1.332 11.510 5.007 1.00 87.81 280 THR A C 1
ATOM 2180 O O . THR A 1 280 ? 0.598 11.555 4.022 1.00 87.81 280 THR A O 1
ATOM 2183 N N . ASP A 1 281 ? 2.434 12.258 5.111 1.00 89.06 281 ASP A N 1
ATOM 2184 C CA . ASP A 1 281 ? 2.869 13.266 4.149 1.00 89.06 281 ASP A CA 1
ATOM 2185 C C . ASP A 1 281 ? 3.848 12.655 3.137 1.00 89.06 281 ASP A C 1
ATOM 2187 O O . ASP A 1 281 ? 4.936 12.184 3.486 1.00 89.06 281 ASP A O 1
ATOM 2191 N N . LEU A 1 282 ? 3.444 12.659 1.865 1.00 86.31 282 LEU A N 1
ATOM 2192 C CA . LEU A 1 282 ? 4.234 12.105 0.770 1.00 86.31 282 LEU A CA 1
ATOM 2193 C C . LEU A 1 282 ? 5.527 12.888 0.522 1.00 86.31 282 LEU A C 1
ATOM 2195 O O . LEU A 1 282 ? 6.540 12.257 0.243 1.00 86.31 282 LEU A O 1
ATOM 2199 N N . SER A 1 283 ? 5.545 14.211 0.696 1.00 85.00 283 SER A N 1
ATOM 2200 C CA . SER A 1 283 ? 6.764 15.016 0.520 1.00 85.00 283 SER A CA 1
ATOM 2201 C C . SER A 1 283 ? 7.786 14.736 1.626 1.00 85.00 283 SER A C 1
ATOM 2203 O O . SER A 1 283 ? 8.997 14.743 1.402 1.00 85.00 283 SER A O 1
ATOM 2205 N N . VAL A 1 284 ? 7.314 14.438 2.839 1.00 90.38 284 VAL A N 1
ATOM 2206 C CA . VAL A 1 284 ? 8.178 13.979 3.938 1.00 90.38 284 VAL A CA 1
ATOM 2207 C C . VAL A 1 284 ? 8.711 12.575 3.648 1.00 90.38 284 VAL A C 1
ATOM 2209 O O . VAL A 1 284 ? 9.908 12.327 3.820 1.00 90.38 284 VAL A O 1
ATOM 2212 N N . ALA A 1 285 ? 7.839 11.658 3.219 1.00 93.56 285 ALA A N 1
ATOM 2213 C CA . ALA A 1 285 ? 8.223 10.298 2.855 1.00 93.56 285 ALA A CA 1
ATOM 2214 C C . ALA A 1 285 ? 9.242 10.282 1.708 1.00 93.56 285 ALA A C 1
ATOM 2216 O O . ALA A 1 285 ? 10.199 9.510 1.762 1.00 93.56 285 ALA A O 1
ATOM 2217 N N . ASP A 1 286 ? 9.074 11.164 0.724 1.00 90.19 286 ASP A N 1
ATOM 2218 C CA . ASP A 1 286 ? 9.973 11.338 -0.410 1.00 90.19 286 ASP A CA 1
ATOM 2219 C C . ASP A 1 286 ? 11.379 11.704 0.048 1.00 90.19 286 ASP A C 1
ATOM 2221 O O . ASP A 1 286 ? 12.310 10.905 -0.085 1.00 90.19 286 ASP A O 1
ATOM 2225 N N . ARG A 1 287 ? 11.498 12.835 0.746 1.00 90.88 287 ARG A N 1
ATOM 2226 C CA . ARG A 1 287 ? 12.773 13.347 1.251 1.00 90.88 287 ARG A CA 1
ATOM 2227 C C . ARG A 1 287 ? 13.542 12.335 2.100 1.00 90.88 287 ARG A C 1
ATOM 2229 O O . ARG A 1 287 ? 14.767 12.322 2.071 1.00 90.88 287 ARG A O 1
ATOM 2236 N N . PHE A 1 288 ? 12.848 11.533 2.910 1.00 91.75 288 PHE A N 1
ATOM 2237 C CA . PHE A 1 288 ? 13.499 10.561 3.796 1.00 91.75 288 PHE A CA 1
ATOM 2238 C C . PHE A 1 288 ? 13.758 9.193 3.157 1.00 91.75 288 PHE A C 1
ATOM 2240 O O . PHE A 1 288 ? 14.482 8.398 3.758 1.00 91.75 288 PHE A O 1
ATOM 2247 N N . SER A 1 289 ? 13.154 8.893 2.005 1.00 94.81 289 SER A N 1
ATOM 2248 C CA . SER A 1 289 ? 13.353 7.624 1.290 1.00 94.81 289 SER A CA 1
ATOM 2249 C C . SER A 1 289 ? 14.269 7.741 0.076 1.00 94.81 289 SER A C 1
ATOM 2251 O O . SER A 1 289 ? 14.776 6.717 -0.368 1.00 94.81 289 SER A O 1
ATOM 2253 N N . ARG A 1 290 ? 14.492 8.948 -0.453 1.00 93.75 290 ARG A N 1
ATOM 2254 C CA . ARG A 1 290 ? 15.444 9.220 -1.537 1.00 93.75 290 ARG A CA 1
ATOM 2255 C C . ARG A 1 290 ? 16.838 8.675 -1.194 1.00 93.75 290 ARG A C 1
ATOM 2257 O O . ARG A 1 290 ? 17.319 8.882 -0.081 1.00 93.75 290 ARG A O 1
ATOM 2264 N N . GLU A 1 291 ? 17.446 7.953 -2.139 1.00 93.56 291 GLU A N 1
ATOM 2265 C CA . GLU A 1 291 ? 18.713 7.205 -1.981 1.00 93.56 291 GLU A CA 1
ATOM 2266 C C . GLU A 1 291 ? 18.692 6.091 -0.907 1.00 93.56 291 GLU A C 1
ATOM 2268 O O . GLU A 1 291 ? 19.733 5.560 -0.514 1.00 93.56 291 GLU A O 1
ATOM 2273 N N . HIS A 1 292 ? 17.496 5.706 -0.456 1.00 94.88 292 HIS A N 1
ATOM 2274 C CA . HIS A 1 292 ? 17.228 4.727 0.596 1.00 94.88 292 HIS A CA 1
ATOM 2275 C C . HIS A 1 292 ? 16.028 3.846 0.208 1.00 94.88 292 HIS A C 1
ATOM 2277 O O . HIS A 1 292 ? 15.806 3.559 -0.968 1.00 94.88 292 HIS A O 1
ATOM 2283 N N . TYR A 1 293 ? 15.248 3.388 1.190 1.00 94.88 293 TYR A N 1
ATOM 2284 C CA . TYR A 1 293 ? 14.031 2.617 0.982 1.00 94.88 293 TYR A CA 1
ATOM 2285 C C . TYR A 1 293 ? 12.812 3.359 1.518 1.00 94.88 293 TYR A C 1
ATOM 2287 O O . TYR A 1 293 ? 12.830 3.955 2.600 1.00 94.88 293 TYR A O 1
ATOM 2295 N N . LEU A 1 294 ? 11.708 3.257 0.785 1.00 96.38 294 LEU A N 1
ATOM 2296 C CA . LEU A 1 294 ? 10.382 3.621 1.264 1.00 96.38 294 LEU A CA 1
ATOM 2297 C C . LEU A 1 294 ? 9.660 2.356 1.733 1.00 96.38 294 LEU A C 1
ATOM 2299 O O . LEU A 1 294 ? 9.455 1.432 0.950 1.00 96.38 294 LEU A O 1
ATOM 2303 N N . ILE A 1 295 ? 9.238 2.324 2.995 1.00 96.62 295 ILE A N 1
ATOM 2304 C CA . ILE A 1 295 ? 8.354 1.287 3.534 1.00 96.62 295 ILE A CA 1
ATOM 2305 C C . ILE A 1 295 ? 6.970 1.879 3.802 1.00 96.62 295 ILE A C 1
ATOM 2307 O O . ILE A 1 295 ? 6.832 2.979 4.342 1.00 96.62 295 ILE A O 1
ATOM 2311 N N . ILE A 1 296 ? 5.935 1.142 3.414 1.00 95.75 296 ILE A N 1
ATOM 2312 C CA . ILE A 1 296 ? 4.534 1.535 3.546 1.00 95.75 296 ILE A CA 1
ATOM 2313 C C . ILE A 1 296 ? 3.811 0.417 4.282 1.00 95.75 296 ILE A C 1
ATOM 2315 O O . ILE A 1 296 ? 3.882 -0.753 3.893 1.00 95.75 296 ILE A O 1
ATOM 2319 N N . VAL A 1 297 ? 3.130 0.773 5.366 1.00 95.56 297 VAL A N 1
ATOM 2320 C CA . VAL A 1 297 ? 2.518 -0.189 6.283 1.00 95.56 297 VAL A CA 1
ATOM 2321 C C . VAL A 1 297 ? 1.077 0.186 6.588 1.00 95.56 297 VAL A C 1
ATOM 2323 O O . VAL A 1 297 ? 0.736 1.365 6.678 1.00 95.56 297 VAL A O 1
ATOM 2326 N N . LYS A 1 298 ? 0.237 -0.825 6.800 1.00 93.75 298 LYS A N 1
ATOM 2327 C CA . LYS A 1 298 ? -1.059 -0.686 7.460 1.00 93.75 298 LYS A CA 1
ATOM 2328 C C . LYS A 1 298 ? -0.906 -0.964 8.947 1.00 93.75 298 LYS A C 1
ATOM 2330 O O . LYS A 1 298 ? -0.232 -1.912 9.349 1.00 93.75 298 LYS A O 1
ATOM 2335 N N . VAL A 1 299 ? -1.546 -0.143 9.766 1.00 95.75 299 VAL A N 1
ATOM 2336 C CA . VAL A 1 299 ? -1.510 -0.270 11.224 1.00 95.75 299 VAL A CA 1
ATOM 2337 C C . VAL A 1 299 ? -2.813 0.226 11.831 1.00 95.75 299 VAL A C 1
ATOM 2339 O O . VAL A 1 299 ? -3.439 1.151 11.314 1.00 95.75 299 VAL A O 1
ATOM 2342 N N . LYS A 1 300 ? -3.239 -0.382 12.938 1.00 95.94 300 LYS A N 1
ATOM 2343 C CA . LYS A 1 300 ? -4.419 0.063 13.685 1.00 95.94 300 LYS A CA 1
ATOM 2344 C C . LYS A 1 300 ? -4.145 1.368 14.429 1.00 95.94 300 LYS A C 1
ATOM 2346 O O . LYS A 1 300 ? -3.094 1.525 15.050 1.00 95.94 300 LYS A O 1
ATOM 2351 N N . VAL A 1 301 ? -5.130 2.265 14.452 1.00 95.19 301 VAL A N 1
ATOM 2352 C CA . VAL A 1 301 ? -5.029 3.576 15.119 1.00 95.19 301 VAL A CA 1
ATOM 2353 C C . VAL A 1 301 ? -4.746 3.464 16.620 1.00 95.19 301 VAL A C 1
ATOM 2355 O O . VAL A 1 301 ? -4.077 4.338 17.167 1.00 95.19 301 VAL A O 1
ATOM 2358 N N . ARG A 1 302 ? -5.178 2.386 17.289 1.00 96.62 302 ARG A N 1
ATOM 2359 C CA . ARG A 1 302 ? -4.955 2.177 18.733 1.00 96.62 302 ARG A CA 1
ATOM 2360 C C . ARG A 1 302 ? -3.483 2.181 19.161 1.00 96.62 302 ARG A C 1
ATOM 2362 O O . ARG A 1 302 ? -3.205 2.458 20.322 1.00 96.62 302 ARG A O 1
ATOM 2369 N N . TYR A 1 303 ? -2.564 1.887 18.240 1.00 97.75 303 TYR A N 1
ATOM 2370 C CA . TYR A 1 303 ? -1.122 1.849 18.504 1.00 97.75 303 TYR A CA 1
ATOM 2371 C C . TYR A 1 303 ? -0.420 3.197 18.319 1.00 97.75 303 TYR A C 1
ATOM 2373 O O . TYR A 1 303 ? 0.755 3.333 18.663 1.00 97.75 303 TYR A O 1
ATOM 2381 N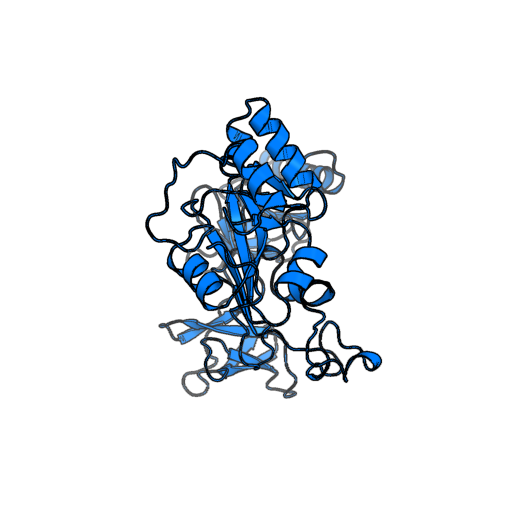 N . LEU A 1 304 ? -1.112 4.178 17.737 1.00 97.25 304 LEU A N 1
ATOM 2382 C CA . LEU A 1 304 ? -0.512 5.435 17.321 1.00 97.25 304 LEU A CA 1
ATOM 2383 C C . LEU A 1 304 ? -0.516 6.461 18.451 1.00 97.25 304 LEU A C 1
ATOM 2385 O O . LEU A 1 304 ? -1.499 6.607 19.175 1.00 97.25 304 LEU A O 1
ATOM 2389 N N . THR A 1 305 ? 0.547 7.253 18.497 1.00 96.56 305 THR A N 1
ATOM 2390 C CA . THR A 1 305 ? 0.611 8.523 19.223 1.00 96.56 305 THR A CA 1
ATOM 2391 C C . THR A 1 305 ? 1.082 9.603 18.262 1.00 96.56 305 THR A C 1
ATOM 2393 O O . THR A 1 305 ? 1.893 9.350 17.368 1.00 96.56 305 THR A O 1
ATOM 2396 N N . ARG A 1 306 ? 0.563 10.826 18.411 1.00 94.75 306 ARG A N 1
ATOM 2397 C CA . ARG A 1 306 ? 0.974 11.941 17.555 1.00 94.75 306 ARG A CA 1
ATOM 2398 C C . ARG A 1 306 ? 2.461 12.256 17.762 1.00 94.75 306 ARG A C 1
ATOM 2400 O O . ARG A 1 306 ? 2.871 12.516 18.890 1.00 94.75 306 ARG A O 1
ATOM 2407 N N . GLY A 1 307 ? 3.229 12.238 16.675 1.00 92.38 307 GLY A N 1
ATOM 2408 C CA . GLY A 1 307 ? 4.638 12.628 16.625 1.00 92.38 307 GLY A CA 1
ATOM 2409 C C . GLY A 1 307 ? 4.821 14.055 16.1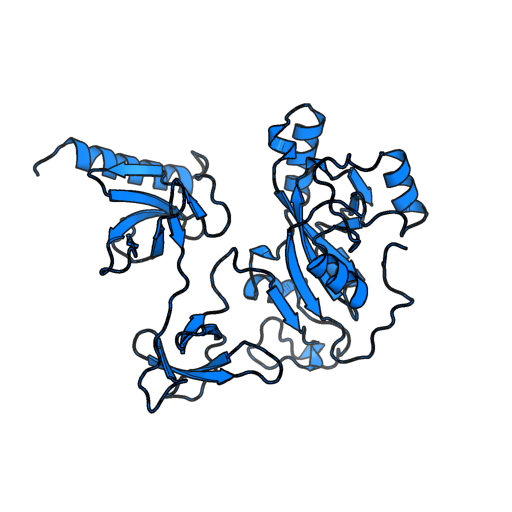04 1.00 92.38 307 GLY A C 1
ATOM 2410 O O . GLY A 1 307 ? 4.101 14.978 16.501 1.00 92.38 307 GLY A O 1
ATOM 2411 N N . SER A 1 308 ? 5.785 14.234 15.203 1.00 88.31 308 SER A N 1
ATOM 2412 C CA . SER A 1 308 ? 6.149 15.508 14.580 1.00 88.31 308 SER A CA 1
ATOM 2413 C C . SER A 1 308 ? 4.955 16.163 13.879 1.00 88.31 308 SER A C 1
ATOM 2415 O O . SER A 1 308 ? 4.439 15.665 12.883 1.00 88.31 308 SER A O 1
ATOM 2417 N N . VAL A 1 309 ? 4.491 17.312 14.380 1.00 87.81 309 VAL A N 1
ATOM 2418 C CA . VAL A 1 309 ? 3.336 18.015 13.790 1.00 87.81 309 VAL A CA 1
ATOM 2419 C C . VAL A 1 309 ? 3.658 18.546 12.393 1.00 87.81 309 VAL A C 1
ATOM 2421 O O . VAL A 1 309 ? 2.813 18.444 11.510 1.00 87.81 309 VAL A O 1
ATOM 2424 N N . SER A 1 310 ? 4.866 19.079 12.195 1.00 86.00 310 SER A N 1
ATOM 2425 C CA . SER A 1 310 ? 5.320 19.642 10.918 1.00 86.00 310 SER A CA 1
ATOM 2426 C C . SER A 1 310 ? 5.576 18.594 9.840 1.00 86.00 310 SER A C 1
ATOM 2428 O O . SER A 1 310 ? 5.632 18.945 8.671 1.00 86.00 310 SER A O 1
ATOM 2430 N N . GLU A 1 311 ? 5.763 17.332 10.227 1.00 86.88 311 GLU A N 1
ATOM 2431 C CA . GLU A 1 311 ? 6.056 16.230 9.303 1.00 86.88 311 GLU A CA 1
ATOM 2432 C C . GLU A 1 311 ? 4.907 15.216 9.243 1.00 86.88 311 GLU A C 1
ATOM 2434 O O . GLU A 1 311 ? 5.093 14.092 8.783 1.00 86.88 311 GLU A O 1
ATOM 2439 N N . SER A 1 312 ? 3.731 15.592 9.758 1.00 91.69 312 SER A N 1
ATOM 2440 C CA . SER A 1 312 ? 2.555 14.722 9.878 1.00 91.69 312 SER A CA 1
ATOM 2441 C C . SER A 1 312 ? 2.885 13.345 10.478 1.00 91.69 312 SER A C 1
ATOM 2443 O O . SER A 1 312 ? 2.423 12.300 10.018 1.00 91.69 312 SER A O 1
ATOM 2445 N N . GLY A 1 313 ? 3.738 13.368 11.504 1.00 94.56 313 GLY A N 1
ATOM 2446 C CA . GLY A 1 313 ? 4.355 12.211 12.128 1.00 94.56 313 GLY A CA 1
ATOM 2447 C C . GLY A 1 313 ? 3.430 11.473 13.092 1.00 94.56 313 GLY A C 1
ATOM 2448 O O . GLY A 1 313 ? 2.676 12.071 13.869 1.00 94.56 313 GLY A O 1
ATOM 2449 N N . TRP A 1 314 ? 3.537 10.151 13.073 1.00 96.94 314 TRP A N 1
ATOM 2450 C CA . TRP A 1 314 ? 2.846 9.214 13.947 1.00 96.94 314 TRP A CA 1
ATOM 2451 C C . TRP A 1 314 ? 3.855 8.198 14.475 1.00 96.94 314 TRP A C 1
ATOM 2453 O O . TRP A 1 314 ? 4.529 7.509 13.706 1.00 96.94 314 TRP A O 1
ATOM 2463 N N . VAL A 1 315 ? 3.964 8.118 15.797 1.00 96.56 315 VAL A N 1
ATOM 2464 C CA . VAL A 1 315 ? 4.901 7.226 16.482 1.00 96.56 315 VAL A CA 1
ATOM 2465 C C . VAL A 1 315 ? 4.166 6.028 17.064 1.00 96.56 315 VAL A C 1
ATOM 2467 O O . VAL A 1 315 ? 2.998 6.127 17.444 1.00 96.56 315 VAL A O 1
ATOM 2470 N N . MET A 1 316 ? 4.859 4.898 17.154 1.00 96.56 316 MET A N 1
ATOM 2471 C CA . MET A 1 316 ? 4.341 3.668 17.756 1.00 96.56 316 MET A CA 1
ATOM 2472 C C . MET A 1 316 ? 5.489 2.844 18.364 1.00 96.56 316 MET A C 1
ATOM 2474 O O . MET A 1 316 ? 6.648 3.063 18.006 1.00 96.56 316 MET A O 1
ATOM 2478 N N . PRO A 1 317 ? 5.225 1.903 19.285 1.00 96.19 317 PRO A N 1
ATOM 2479 C CA . PRO A 1 317 ? 6.260 1.004 19.801 1.00 96.19 317 PRO A CA 1
ATOM 2480 C C . PRO A 1 317 ? 6.943 0.180 18.698 1.00 96.19 317 PRO A C 1
ATOM 2482 O O . PRO A 1 317 ? 6.319 -0.169 17.695 1.00 96.19 317 PRO A O 1
ATOM 2485 N N . LYS A 1 318 ? 8.213 -0.202 18.890 1.00 95.44 318 LYS A N 1
ATOM 2486 C CA . LYS A 1 318 ? 8.983 -0.983 17.897 1.00 95.44 318 LYS A CA 1
ATOM 2487 C C . LYS A 1 318 ? 8.352 -2.341 17.571 1.00 95.44 318 LYS A C 1
ATOM 2489 O O . LYS A 1 318 ? 8.370 -2.751 16.417 1.00 95.44 318 LYS A O 1
ATOM 2494 N N . ASN A 1 319 ? 7.780 -3.012 18.566 1.00 95.44 319 ASN A N 1
ATOM 2495 C CA . ASN A 1 319 ? 7.127 -4.319 18.449 1.00 95.44 319 ASN A CA 1
ATOM 2496 C C . ASN A 1 319 ? 5.646 -4.232 18.031 1.00 95.44 319 ASN A C 1
ATOM 2498 O O . ASN A 1 319 ? 4.954 -5.247 18.052 1.00 95.44 319 ASN A O 1
ATOM 2502 N N . THR A 1 320 ? 5.147 -3.051 17.650 1.00 97.88 320 THR A N 1
ATOM 2503 C CA . THR A 1 320 ? 3.773 -2.892 17.148 1.00 97.88 320 THR A CA 1
ATOM 2504 C C . THR A 1 320 ? 3.560 -3.748 15.905 1.00 97.88 320 THR A C 1
ATOM 2506 O O . THR A 1 320 ? 4.310 -3.557 14.946 1.00 97.88 320 THR A O 1
ATOM 2509 N N . PRO A 1 321 ? 2.551 -4.637 15.867 1.00 96.00 321 PRO A N 1
ATOM 2510 C CA . PRO A 1 321 ? 2.210 -5.387 14.669 1.00 96.00 321 PRO A CA 1
ATOM 2511 C C . PRO A 1 321 ? 1.737 -4.456 13.558 1.00 96.00 321 PRO A C 1
ATOM 2513 O O . PRO A 1 321 ? 0.851 -3.621 13.758 1.00 96.00 321 PRO A O 1
ATOM 2516 N N . VAL A 1 322 ? 2.315 -4.630 12.378 1.00 96.31 322 VAL A N 1
ATOM 2517 C CA . VAL A 1 322 ? 1.943 -3.902 11.164 1.00 96.31 322 VAL A CA 1
ATOM 2518 C C . VAL A 1 322 ? 1.741 -4.887 10.020 1.00 96.31 322 VAL A C 1
ATOM 2520 O O . VAL A 1 322 ? 2.265 -5.999 10.048 1.00 96.31 322 VAL A O 1
ATOM 2523 N N . ASP A 1 323 ? 0.998 -4.477 9.000 1.00 92.44 323 ASP A N 1
ATOM 2524 C CA . ASP A 1 323 ? 0.887 -5.200 7.734 1.00 92.44 323 ASP A CA 1
ATOM 2525 C C . ASP A 1 323 ? 1.654 -4.424 6.648 1.00 92.44 323 ASP A C 1
ATOM 2527 O O . ASP A 1 323 ? 1.171 -3.391 6.176 1.00 92.44 323 ASP A O 1
ATOM 2531 N N . PRO A 1 324 ? 2.885 -4.839 6.294 1.00 89.31 324 PRO A N 1
ATOM 2532 C CA . PRO A 1 324 ? 3.665 -4.202 5.238 1.00 89.31 324 PRO A CA 1
ATOM 2533 C C . PRO A 1 324 ? 2.983 -4.373 3.877 1.00 89.31 324 PRO A C 1
ATOM 2535 O O . PRO A 1 324 ? 2.788 -5.495 3.411 1.00 89.31 324 PRO A O 1
ATOM 2538 N N . VAL A 1 325 ? 2.650 -3.259 3.223 1.00 83.69 325 VAL A N 1
ATOM 2539 C CA . VAL A 1 325 ? 1.946 -3.253 1.927 1.00 83.69 325 VAL A CA 1
ATOM 2540 C C . VAL A 1 325 ? 2.832 -2.829 0.762 1.00 83.69 325 VAL A C 1
ATOM 2542 O O . VAL A 1 325 ? 2.555 -3.209 -0.373 1.00 83.69 325 VAL A O 1
ATOM 2545 N N . GLY A 1 326 ? 3.920 -2.102 1.025 1.00 84.25 326 GLY A N 1
ATOM 2546 C CA . GLY A 1 326 ? 4.884 -1.715 -0.000 1.00 84.25 326 GLY A CA 1
ATOM 2547 C C . GLY A 1 326 ? 6.291 -1.539 0.549 1.00 84.25 326 GLY A C 1
ATOM 2548 O O . GLY A 1 326 ? 6.461 -0.962 1.619 1.00 84.25 326 GLY A O 1
ATOM 2549 N N . ILE A 1 327 ? 7.282 -2.012 -0.199 1.00 90.56 327 ILE A N 1
ATOM 2550 C CA . ILE A 1 327 ? 8.701 -1.695 -0.033 1.00 90.56 327 ILE A CA 1
ATOM 2551 C C . ILE A 1 327 ? 9.252 -1.265 -1.393 1.00 90.56 327 ILE A C 1
ATOM 2553 O O . ILE A 1 327 ? 9.116 -1.986 -2.386 1.00 90.56 327 ILE A O 1
ATOM 2557 N N . ILE A 1 328 ? 9.831 -0.071 -1.445 1.00 87.81 328 ILE A N 1
ATOM 2558 C CA . ILE A 1 328 ? 10.363 0.514 -2.673 1.00 87.81 328 ILE A CA 1
ATOM 2559 C C . ILE A 1 328 ? 11.833 0.843 -2.462 1.00 87.81 328 ILE A C 1
ATOM 2561 O O . ILE A 1 328 ? 12.171 1.603 -1.556 1.00 87.81 328 ILE A O 1
ATOM 2565 N N . ASP A 1 329 ? 12.684 0.245 -3.287 1.00 88.38 329 ASP A N 1
ATOM 2566 C CA . ASP A 1 329 ? 14.110 0.537 -3.355 1.00 88.38 329 ASP A CA 1
ATOM 2567 C C . ASP A 1 329 ? 14.316 1.812 -4.178 1.00 88.38 329 ASP A C 1
ATOM 2569 O O . ASP A 1 329 ? 14.013 1.825 -5.371 1.00 88.38 329 ASP A O 1
ATOM 2573 N N . ARG A 1 330 ? 14.803 2.877 -3.537 1.00 93.88 330 ARG A N 1
ATOM 2574 C CA . ARG A 1 330 ? 15.115 4.171 -4.161 1.00 93.88 330 ARG A CA 1
ATOM 2575 C C . ARG A 1 330 ? 16.607 4.479 -4.094 1.00 93.88 330 ARG A C 1
ATOM 2577 O O . ARG A 1 330 ? 17.006 5.639 -4.064 1.00 93.88 330 ARG A O 1
ATOM 2584 N N . THR A 1 331 ? 17.445 3.445 -4.049 1.00 89.50 331 THR A N 1
ATOM 2585 C CA . THR A 1 331 ? 18.909 3.592 -4.097 1.00 89.50 331 THR A CA 1
ATOM 2586 C C . THR A 1 331 ? 19.414 3.930 -5.498 1.00 89.50 331 THR A C 1
ATOM 2588 O O . THR A 1 331 ? 20.571 4.318 -5.658 1.00 89.50 331 THR A O 1
ATOM 2591 N N . TYR A 1 332 ? 18.568 3.764 -6.524 1.00 89.19 332 TYR A N 1
ATOM 2592 C CA . TYR A 1 332 ? 18.903 3.990 -7.934 1.00 89.19 332 TYR A CA 1
ATOM 2593 C C . TYR A 1 332 ? 20.148 3.195 -8.374 1.00 89.19 332 TYR A C 1
ATOM 2595 O O . TYR A 1 332 ? 20.988 3.672 -9.135 1.00 89.19 332 TYR A O 1
ATOM 2603 N N . GLY A 1 333 ? 20.319 1.988 -7.816 1.00 85.06 333 GLY A N 1
ATOM 2604 C CA . GLY A 1 333 ? 21.464 1.112 -8.080 1.00 85.06 333 GLY A CA 1
ATOM 2605 C C . GLY A 1 333 ? 22.782 1.542 -7.419 1.00 85.06 333 GLY A C 1
ATOM 2606 O O . GLY A 1 333 ? 23.814 0.911 -7.661 1.00 85.06 333 GLY A O 1
ATOM 2607 N N . LYS A 1 334 ? 22.777 2.594 -6.588 1.00 87.00 334 LYS A N 1
ATOM 2608 C CA . LYS A 1 334 ? 23.947 3.076 -5.837 1.00 87.00 334 LYS A CA 1
ATOM 2609 C C . LYS A 1 334 ? 24.086 2.334 -4.503 1.00 87.00 334 LYS A C 1
ATOM 2611 O O . LYS A 1 334 ? 23.135 1.779 -3.963 1.00 87.00 334 LYS A O 1
ATOM 2616 N N . ALA A 1 335 ? 25.297 2.332 -3.945 1.00 86.69 335 ALA A N 1
ATOM 2617 C CA . ALA A 1 335 ? 25.522 1.795 -2.605 1.00 86.69 335 ALA A CA 1
ATOM 2618 C C . ALA A 1 335 ? 24.831 2.677 -1.548 1.00 86.69 335 ALA A C 1
ATOM 2620 O O . ALA A 1 335 ? 25.068 3.883 -1.497 1.00 86.69 335 ALA A O 1
ATOM 2621 N N . GLU A 1 336 ? 24.011 2.072 -0.689 1.00 87.69 336 GLU A N 1
ATOM 2622 C CA . GLU A 1 336 ? 23.250 2.795 0.332 1.00 87.69 336 GLU A CA 1
ATOM 2623 C C . GLU A 1 336 ? 24.146 3.317 1.474 1.00 87.69 336 GLU A C 1
ATOM 2625 O O . GLU A 1 336 ? 24.896 2.561 2.100 1.00 87.69 336 GLU A O 1
ATOM 2630 N N . ASN A 1 337 ? 24.019 4.603 1.822 1.00 79.69 337 ASN A N 1
ATOM 2631 C CA . ASN A 1 337 ? 24.702 5.185 2.982 1.00 79.69 337 ASN A CA 1
ATOM 2632 C C . ASN A 1 337 ? 23.913 4.966 4.284 1.00 79.69 337 ASN A C 1
ATOM 2634 O O . ASN A 1 337 ? 23.183 5.837 4.765 1.00 79.69 337 ASN A O 1
ATOM 2638 N N . THR A 1 338 ? 24.106 3.815 4.922 1.00 72.88 338 THR A N 1
ATOM 2639 C CA . THR A 1 338 ? 23.342 3.429 6.120 1.00 72.88 338 THR A CA 1
ATOM 2640 C C . THR A 1 338 ? 23.588 4.307 7.361 1.00 72.88 338 THR A C 1
ATOM 2642 O O . THR A 1 338 ? 22.872 4.172 8.354 1.00 72.88 338 THR A O 1
ATOM 2645 N N . GLY A 1 339 ? 24.577 5.212 7.345 1.00 61.47 339 GLY A N 1
ATOM 2646 C CA . GLY A 1 339 ? 24.898 6.101 8.469 1.00 61.47 339 GLY A CA 1
ATOM 2647 C C . GLY A 1 339 ? 24.019 7.357 8.582 1.00 61.47 339 GLY A C 1
ATOM 2648 O O . GLY A 1 339 ? 23.902 7.923 9.676 1.00 61.47 339 GLY A O 1
ATOM 2649 N N . GLN A 1 340 ? 23.393 7.797 7.484 1.00 56.78 340 GLN A N 1
ATOM 2650 C CA . GLN A 1 340 ? 22.651 9.069 7.416 1.00 56.78 340 GLN A CA 1
ATOM 2651 C C . GLN A 1 340 ? 21.126 8.928 7.546 1.00 56.78 340 GLN A C 1
ATOM 2653 O O . GLN A 1 340 ? 20.462 9.873 7.970 1.00 56.78 340 GLN A O 1
ATOM 2658 N N . ALA A 1 341 ? 20.569 7.748 7.289 1.00 55.97 341 ALA A N 1
ATOM 2659 C CA . ALA A 1 341 ? 19.125 7.527 7.291 1.00 55.97 341 ALA A CA 1
ATOM 2660 C C . ALA A 1 341 ? 18.460 7.554 8.686 1.00 55.97 341 ALA A C 1
ATOM 2662 O O . ALA A 1 341 ? 19.079 7.328 9.735 1.00 55.97 341 ALA A O 1
ATOM 2663 N N . ASN A 1 342 ? 17.141 7.778 8.700 1.00 54.25 342 ASN A N 1
ATOM 2664 C CA . ASN A 1 342 ? 16.269 7.728 9.882 1.00 54.25 342 ASN A CA 1
ATOM 2665 C C . ASN A 1 342 ? 15.941 6.283 10.323 1.00 54.25 342 ASN A C 1
ATOM 2667 O O . ASN A 1 342 ? 14.780 5.885 10.481 1.00 54.25 342 ASN A O 1
ATOM 2671 N N . ALA A 1 343 ? 16.971 5.472 10.557 1.00 51.00 343 ALA A N 1
ATOM 2672 C CA . ALA A 1 343 ? 16.809 4.219 11.284 1.00 51.00 343 ALA A CA 1
ATOM 2673 C C . ALA A 1 343 ? 16.628 4.526 12.784 1.00 51.00 343 ALA A C 1
ATOM 2675 O O . ALA A 1 343 ? 17.406 5.272 13.385 1.00 51.00 343 ALA A O 1
ATOM 2676 N N . SER A 1 344 ? 15.566 3.987 13.384 1.00 50.38 344 SER A N 1
ATOM 2677 C CA . SER A 1 344 ? 15.420 3.953 14.844 1.00 50.38 344 SER A CA 1
ATOM 2678 C C . SER A 1 344 ? 16.528 3.063 15.401 1.00 50.38 344 SER A C 1
ATOM 2680 O O . SER A 1 344 ? 16.733 1.984 14.851 1.0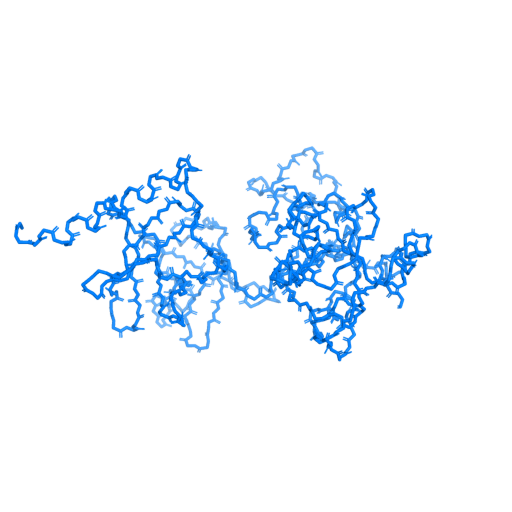0 50.38 344 SER A O 1
ATOM 2682 N N . LYS A 1 345 ? 17.251 3.521 16.429 1.00 45.84 345 LYS A N 1
ATOM 2683 C CA . LYS A 1 345 ? 18.355 2.744 17.017 1.00 45.84 345 LYS A CA 1
ATOM 2684 C C . LYS A 1 345 ? 17.873 1.485 17.715 1.00 45.84 345 LYS A C 1
ATOM 2686 O O . LYS A 1 345 ? 16.739 1.516 18.244 1.00 45.84 345 LYS A O 1
#

pLDDT: mean 79.75, std 14.59, range [32.75, 97.88]

Radius of gyration: 22.91 Å; chains: 1; bounding box: 70×46×60 Å

Secondary structure (DSSP, 8-state):
---HHHHHHHHHHHHHHHHHHTTSSPPPPEETTEEEEEEEETTEEEEEETTTTEEEEEEE-SSSS-EEEE-TTS-EEEEEEEETTEEEEPPPEE-BS-SS-TTEEEETTEEEEEEEPTTSSEEEEEETTT--EEEEEEEE-TTS-EEESSS-TT-S-EEEE---GGG--TTSTT--GGGTT-SS--SIIIIIHHHH-GGGSPPPHHHHHHHHHHHHTT-HHHHT-EEEEEEEE-HHHHHHHHHH-BTTS-SS--TTPPPPPHHHHHHHHHH-SSS-EEES-HHHHHHHHTTSEEEEEEEEGGG-EE--TTTTEEE--TT-B-EEEEEEE-STTSPP-TTTS----

Foldseek 3Di:
DPDPPQVVVVVVQVVVLVCCVVVVDPAPDDDFQWFAFPDADPNWTWTQDPVVSFIWTWDDDDDPQKTWTAGPVRDTDAIWHDDDRTTGGDFDKFAAPDPVRLQWTDDPPFIWGWDDDPPDQKTWTATPVPRHGPVWIWGADPVSIIGTPDDTTPDAEAEAEFAAQLPDDPPDWQNDPVRNVTLQAHCCLPTNVVVSDPLQQWDALVVLVVLLVCVVVPPVVSQQDKTKWKAAAAPVQLVLCQVQQFLQSDHDADQPDAADDPVVLAVCQVVNQQFRKTANDSVLRRVQNGLHKMWMWIAGSRQWDQHDPVRRITTGHRSHHIRTHYIYHNNSPPDRPNPPHRRRD

InterPro domains:
  IPR031886 Domain of unknown function DUF4765 [PF15962] (1-344)

=== Feature glossary ===
The record interleaves many kinds of information about one protein. Here is each kind framed as the question it answers.

Q: What does the local fold look like, residue by residue?
A: A 3Di character summarizes, for each residue, the relative orientation of the Cα frame of its nearest spatial neighbor. Because it encodes fold topology rather than chemistry, 3Di alignments detect remote structural similarity that sequence alignment misses.

Q: Which residues are in helices, strands, or loops?
A: Secondary structure is the local, repeating backbone conformation. DSSP classifies it into eight states by reading the hydrogen-bond network: three helix types (H, G, I), two β types (E, B), two non-regular types (T, S), and unstructured coil (-).

Q: How big and how compact is the whole molecule?
A: Three whole-structure scalars: the radius of gyration (RMS distance of Cα from centroid, in Å), the count of Cα–Cα contacts (pairs closer than 8 Å and separated by more than four residues in sequence — i.e. tertiary, not local, contacts), and the bounding-box dimensions. Together they distinguish compact globular folds from extended fibres or disordered chains.

Q: How confident is the AlphaFold model at each residue?
A: For AlphaFold models, the B-factor field carries pLDDT — the model's own estimate of local accuracy on a 0–100 scale. Regions with pLDDT<50 should be treated as essentially unmodeled; they often correspond to intrinsically disordered segments.

Q: What family and function is it annotated with?
A: Functional annotations link the protein to curated databases. InterPro entries identify conserved domains and families by matching the sequence against member-database signatures (Pfam, PROSITE, CDD, …). Gene Ontology (GO) terms describe molecular function, biological process, and cellular component in a controlled vocabulary. CATH places the structure in a hierarchical fold classification (Class/Architecture/Topology/Homologous-superfamily). The organism is the source species.

Q: What known structures does this most resemble?
A: Nearest PDB neighbors are the top structural matches found by Foldseek when searching this structure against the entire Protein Data Bank. Each hit reports a TM-score (0 to 1; >0.5 almost always implies the same fold) and an E-value. These are *structural* homologs — they may share no detectable sequence similarity.

Q: Which residues are buried vs exposed?
A: Solvent-accessible surface area (SASA) is the area in Å² traced out by the centre of a 1.4 Å probe sphere (a water molecule) rolled over the protein's van der Waals surface (Shrake–Rupley / Lee–Richards construction). Buried residues have near-zero SASA; fully exposed residues can exceed 200 Å². The total SASA scales roughly with the number of surface residues.

Q: What are the backbone torsion angles?
A: φ (phi) and ψ (psi) are the two rotatable backbone dihedrals per residue: φ is the C(i-1)–N–Cα–C torsion, ψ is the N–Cα–C–N(i+1) torsion, both in degrees on (−180°, 180°]. α-helical residues cluster near (−60°, −45°); β-strand residues near (−120°, +130°). A Ramachandran plot is simply a scatter of (φ, ψ) for every residue.

Q: Are the domains correctly placed relative to each other?
A: Predicted aligned error is AlphaFold's pairwise confidence. Unlike pLDDT (per-residue), PAE is per-residue-pair and captures whether two parts of the structure are correctly placed relative to each other. Units are ångströms of expected positional error.

Q: What if only a Cα trace is available?
A: P-SEA three-state annotation labels each residue as helix, strand, or coil based purely on the geometry of the Cα trace. It serves as a fallback when the full backbone (and thus DSSP) is unavailable.

Q: What is the amino-acid chain?
A: This is the polypeptide sequence — one letter per residue, N-terminus first. Length ranges from a few dozen residues for small domains to over a thousand for large multi-domain proteins.

Q: What do the rendered images show?
A: The six renders are orthographic views along the three Cartesian axes in both directions. Representation (cartoon, sticks, or surface) and color scheme (sequence-rainbow or by-chain) vary across proteins so the training set covers all the common visualization conventions.

Q: What do the diagnostic plots show?
A: Plot images: a contact map (which residues are close in 3D, as an N×N binary image), a Ramachandran scatter (backbone torsion angles, revealing secondary-structure composition at a glance), and — for AlphaFold structures — a PAE heatmap (pairwise prediction confidence).

Q: How mobile is each atom in the crystal?
A: B-factor (Debye–Waller factor) reflects atomic displacement in the crystal lattice. It is an experimental observable (units Å²), not a prediction; low values mean the atom is pinned down, high values mean it moves or is heterogeneous across the crystal.

Q: Where is each backbone atom in 3D?
A: The mmCIF table is the protein's shape written out atom by atom. For each backbone N, Cα, C, and carbonyl O, it records an (x, y, z) coordinate triple in Å plus the residue type, chain letter, and residue number.